Protein AF-Q8TMK1-F1 (afdb_monomer_lite)

pLDDT: mean 80.36, std 16.79, range [28.14, 97.62]

Organism: Methanosarcina acetivorans (strain ATCC 35395 / DSM 2834 / JCM 12185 / C2A) (NCBI:txid188937)

InterPro domains:
  IPR008887 Uncharacterised protein family UPF0228 [PF05727] (80-195)
  IPR008887 Uncharacterised protein family UPF0228 [PF05727] (224-339)

Secondary structure (DSSP, 8-state):
----TTHHHHHHHHHHHHHHHHHHHHHHTTT---------------SS---PPEESEEEEEE-TT--HHHHHHHHGGGT--EEEEEES-TTS--EEEEEE-HHHHHTTHHHHHHTTPPPPEEETTEEEEEEEHHHHH-HHHHHHHHHTT---EE-EEEEEEEPPGGGT-PEEHHHHHHHHHHHTTSTTEEEEEE--EE-EEEEEE-TT--HHHHHHHHGGG---EEEEEET-TTS---EEEEEETTTHHHHHHHHTT-TTSS-TTSPPEEETTEEEEEE-HHHHH-HHHHHHHHHHT--EEEPEEEEEEE-SSGGGPEEHHHHHHHHHHHTTSSSEEEEE--S--

Foldseek 3Di:
DPDPPPVVVVVVVVVVVVVVVVVVVVVVVVVPPDDDDDPDPDPDPPDDPPPFFWFFWKKWKFFFPQDPVNVVVLCVVLPAAFDDKDWCDLLDDWKKKFKAAPVCVVLCVVVVLVFVWDDWPDQPRTTMIMHHPVSVVDPVSVVSCVVSVTDMGTITIIITGGPDPVVVNIDRQVVQVVVQVVSSVDPGTVGMDTWGFDFKWKFKWFFPDDPVNVCVLCVVLPAQFDDKDKQDPPDDWKKKKKAFQVCVVVLVVLQVVDPQFADSVDDWQDDPGITIGITDPVLVVDPSSVVSCVVRVMDMGIIMIIMTGGDPDSVSTDISSSVSSSQSVQSNDPGTRGIDDPDDD

Sequence (345 aa):
MTGMSKFNKEITVFIFFLALVILWGLFANASADMKTPVDTKVPVDTKTPFQGKKVAGFFIEFEEGTTEPEVKDILENYNMTVNTIDYNSDIIPGRYYMILDRDRIMDIEELVDEVNLTIPIKKGSNYLVTVTEQAIEDKNFLAILEKNNLPVKKSVYCYIRLEDESENGSIPQKDAYQIANELEKNEKVLAASPDTRINHLLIEFEDGTTEQEVKSILEKYNTTMNTIEYDSNLQPERYYLVVDADKRMDVRNELGKDENWTDPIYHDIKKGNHYIITVTEQAIEDKNFLAMLEKNDLQVKNSVLCCITLGNESKNWIWESDERRIENELKMNEKVLTLLRCGST

Structure (mmCIF, N/CA/C/O backbone):
data_AF-Q8TMK1-F1
#
_entry.id   AF-Q8TMK1-F1
#
loop_
_atom_site.group_PDB
_atom_site.id
_atom_site.type_symbol
_atom_site.label_atom_id
_atom_site.label_alt_id
_atom_site.label_comp_id
_atom_site.label_asym_id
_atom_site.label_entity_id
_atom_site.label_seq_id
_atom_site.pdbx_PDB_ins_code
_atom_site.Cartn_x
_atom_site.Cartn_y
_atom_site.Cartn_z
_atom_site.occupancy
_atom_site.B_iso_or_equiv
_atom_site.auth_seq_id
_atom_site.auth_comp_id
_atom_site.auth_asym_id
_atom_site.auth_atom_id
_atom_site.pdbx_PDB_model_num
ATOM 1 N N . MET A 1 1 ? -37.713 20.646 21.859 1.00 34.47 1 MET A N 1
ATOM 2 C CA . MET A 1 1 ? -37.403 21.317 20.579 1.00 34.47 1 MET A CA 1
ATOM 3 C C . MET A 1 1 ? -36.451 22.469 20.856 1.00 34.47 1 MET A C 1
ATOM 5 O O . MET A 1 1 ? -36.940 23.505 21.261 1.00 34.47 1 MET A O 1
ATOM 9 N N . THR A 1 2 ? -35.139 22.250 20.719 1.00 40.66 2 THR A N 1
ATOM 10 C CA . THR A 1 2 ? -34.058 23.252 20.522 1.00 40.66 2 THR A CA 1
ATOM 11 C C . THR A 1 2 ? -32.731 22.532 20.767 1.00 40.66 2 THR A C 1
ATOM 13 O O . THR A 1 2 ? -32.141 22.631 21.835 1.00 40.66 2 THR A O 1
ATOM 16 N N . GLY A 1 3 ? -32.306 21.723 19.799 1.00 41.28 3 GLY A N 1
ATOM 17 C CA . GLY A 1 3 ? -30.982 21.082 19.798 1.00 41.28 3 GLY A CA 1
ATOM 18 C C . GLY A 1 3 ? -30.372 20.947 18.400 1.00 41.28 3 GLY A C 1
ATOM 19 O O . GLY A 1 3 ? -29.231 20.538 18.262 1.00 41.28 3 GLY A O 1
ATOM 20 N N . MET A 1 4 ? -31.108 21.341 17.356 1.00 43.38 4 MET A N 1
ATOM 21 C CA . MET A 1 4 ? -30.739 21.141 15.950 1.00 43.38 4 MET A CA 1
ATOM 22 C C . MET A 1 4 ? -30.067 22.363 15.296 1.00 43.38 4 MET A C 1
ATOM 24 O O . MET A 1 4 ? -29.951 22.422 14.079 1.00 43.38 4 MET A O 1
ATOM 28 N N . SER A 1 5 ? -29.630 23.372 16.063 1.00 53.31 5 SER A N 1
ATOM 29 C CA . SER A 1 5 ? -29.084 24.611 15.475 1.00 53.31 5 SER A CA 1
ATOM 30 C C . SER A 1 5 ? -27.563 24.635 15.314 1.00 53.31 5 SER A C 1
ATOM 32 O O . SER A 1 5 ? -27.059 25.500 14.602 1.00 53.31 5 SER A O 1
ATOM 34 N N . LYS A 1 6 ? -26.817 23.742 15.980 1.00 51.88 6 LYS A N 1
ATOM 35 C CA . LYS A 1 6 ? -25.344 23.752 15.932 1.00 51.88 6 LYS A CA 1
ATOM 36 C C . LYS A 1 6 ? -24.800 22.906 14.775 1.00 51.88 6 LYS A C 1
ATOM 38 O O . LYS A 1 6 ? -24.067 23.441 13.952 1.00 51.88 6 LYS A O 1
ATOM 43 N N . PHE A 1 7 ? -25.281 21.668 14.634 1.00 52.03 7 PHE A N 1
ATOM 44 C CA . PHE A 1 7 ? -24.871 20.752 13.560 1.00 52.03 7 PHE A CA 1
ATOM 45 C C . PHE A 1 7 ? -25.164 21.289 12.149 1.00 52.03 7 PHE A C 1
ATOM 47 O O . PHE A 1 7 ? -24.301 21.244 11.278 1.00 52.03 7 PHE A O 1
ATOM 54 N N . ASN A 1 8 ? -26.321 21.928 11.934 1.00 56.50 8 ASN A N 1
ATOM 55 C CA . ASN A 1 8 ? -26.652 22.501 10.621 1.00 56.50 8 ASN A CA 1
ATOM 56 C C . ASN A 1 8 ? -25.691 23.622 10.189 1.00 56.50 8 ASN A C 1
ATOM 58 O O . ASN A 1 8 ? -25.536 23.878 8.993 1.00 56.50 8 ASN A O 1
ATOM 62 N N . LYS A 1 9 ? -25.039 24.303 11.140 1.00 62.56 9 LYS A N 1
ATOM 63 C CA . LYS A 1 9 ? -24.120 25.399 10.826 1.00 62.56 9 LYS A CA 1
ATOM 64 C C . LYS A 1 9 ? -22.769 24.876 10.335 1.00 62.56 9 LYS A C 1
ATOM 66 O O . LYS A 1 9 ? -22.223 25.450 9.401 1.00 62.56 9 LYS A O 1
ATOM 71 N N . GLU A 1 10 ? -22.274 23.784 10.913 1.00 66.69 10 GLU A N 1
ATOM 72 C CA . GLU A 1 10 ? -21.014 23.146 10.504 1.00 66.69 10 GLU A CA 1
ATOM 73 C C . GLU A 1 10 ? -21.142 22.476 9.132 1.00 66.69 10 GLU A C 1
ATOM 75 O O . GLU A 1 10 ? -20.314 22.726 8.256 1.00 66.69 10 GLU A O 1
ATOM 80 N N . ILE A 1 11 ? -22.248 21.763 8.882 1.00 73.06 11 ILE A N 1
ATOM 81 C CA . ILE A 1 11 ? -22.525 21.142 7.574 1.00 73.06 11 ILE A CA 1
ATOM 82 C C . ILE A 1 11 ? -22.601 22.204 6.464 1.00 73.06 11 ILE A C 1
ATOM 84 O O . ILE A 1 11 ? -22.027 22.033 5.390 1.00 73.06 11 ILE A O 1
ATOM 88 N N . THR A 1 12 ? -23.248 23.346 6.727 1.00 70.44 12 THR A N 1
ATOM 89 C CA . THR A 1 12 ? -23.353 24.436 5.738 1.00 70.44 12 THR A CA 1
ATOM 90 C C . THR A 1 12 ? -21.982 25.025 5.380 1.00 70.44 12 THR A C 1
ATOM 92 O O . THR A 1 12 ? -21.737 25.351 4.219 1.00 70.44 12 THR A O 1
ATOM 95 N N . VAL A 1 13 ? -21.075 25.151 6.356 1.00 74.56 13 VAL A N 1
ATOM 96 C CA . VAL A 1 13 ? -19.711 25.655 6.120 1.00 74.56 13 VAL A CA 1
ATOM 97 C C . VAL A 1 13 ? -18.904 24.656 5.293 1.00 74.56 13 VAL A C 1
ATOM 99 O O . VAL A 1 13 ? -18.228 25.067 4.351 1.00 74.56 13 VAL A O 1
ATOM 102 N N . PHE A 1 14 ? -19.018 23.361 5.594 1.00 78.00 14 PHE A N 1
ATOM 103 C CA . PHE A 1 14 ? -18.305 22.315 4.864 1.00 78.00 14 PHE A CA 1
ATOM 104 C C . PHE A 1 14 ? -18.748 22.229 3.396 1.00 78.00 14 PHE A C 1
ATOM 106 O O . PHE A 1 14 ? -17.907 22.252 2.499 1.00 78.00 14 PHE A O 1
ATOM 113 N N . ILE A 1 15 ? -20.061 22.256 3.131 1.00 81.88 15 ILE A N 1
ATOM 114 C CA . ILE A 1 15 ? -20.610 22.249 1.762 1.00 81.88 15 ILE A CA 1
ATOM 115 C C . ILE A 1 15 ? -20.149 23.485 0.972 1.00 81.88 15 ILE A C 1
ATOM 117 O O . ILE A 1 15 ? -19.786 23.374 -0.200 1.00 81.88 15 ILE A O 1
ATOM 121 N N . PHE A 1 16 ? -20.120 24.664 1.604 1.00 79.75 16 PHE A N 1
ATOM 122 C CA . PHE A 1 16 ? -19.642 25.885 0.949 1.00 79.75 16 PHE A CA 1
ATOM 123 C C . PHE A 1 16 ? -18.148 25.805 0.602 1.00 79.75 16 PHE A C 1
ATOM 125 O O . PHE A 1 16 ? -17.741 26.246 -0.472 1.00 79.75 16 PHE A O 1
ATOM 132 N N . PHE A 1 17 ? -17.337 25.208 1.481 1.00 80.38 17 PHE A N 1
ATOM 133 C CA . PHE A 1 17 ? -15.907 25.014 1.243 1.00 80.38 17 PHE A CA 1
ATOM 134 C C . PHE A 1 17 ? -15.653 24.021 0.101 1.00 80.38 17 PHE A C 1
ATOM 136 O O . PHE A 1 17 ? -14.858 24.310 -0.792 1.00 80.38 17 PHE A O 1
ATOM 143 N N . LEU A 1 18 ? -16.389 22.903 0.070 1.00 79.25 18 LEU A N 1
ATOM 144 C CA . LEU A 1 18 ? -16.294 21.899 -0.993 1.00 79.25 18 LEU A CA 1
ATOM 145 C C . LEU A 1 18 ? -16.663 22.496 -2.362 1.00 79.25 18 LEU A C 1
ATOM 147 O O . LEU A 1 18 ? -15.933 22.325 -3.337 1.00 79.25 18 LEU A O 1
ATOM 151 N N . ALA A 1 19 ? -17.745 23.282 -2.423 1.00 82.81 19 ALA A N 1
ATOM 152 C CA . ALA A 1 19 ? -18.143 23.989 -3.639 1.00 82.81 19 ALA A CA 1
ATOM 153 C C . ALA A 1 19 ? -17.062 24.977 -4.115 1.00 82.81 19 ALA A C 1
ATOM 155 O O . ALA A 1 19 ? -16.816 25.083 -5.318 1.00 82.81 19 ALA A O 1
ATOM 156 N N . LEU A 1 20 ? -16.383 25.666 -3.188 1.00 79.06 20 LEU A N 1
ATOM 157 C CA . LEU A 1 20 ? -15.294 26.587 -3.513 1.00 79.06 20 LEU A CA 1
ATOM 158 C C . LEU A 1 20 ? -14.083 25.853 -4.106 1.00 79.06 20 LEU A C 1
ATOM 160 O O . LEU A 1 20 ? -13.519 26.329 -5.087 1.00 79.06 20 LEU A O 1
ATOM 164 N N . VAL A 1 21 ? -13.711 24.691 -3.553 1.00 79.75 21 VAL A N 1
ATOM 165 C CA . VAL A 1 21 ? -12.609 23.852 -4.060 1.00 79.75 21 VAL A CA 1
ATOM 166 C C . VAL A 1 21 ? -12.918 23.336 -5.467 1.00 79.75 21 VAL A C 1
ATOM 168 O O . VAL A 1 21 ? -12.064 23.429 -6.349 1.00 79.75 21 VAL A O 1
ATOM 171 N N . ILE A 1 22 ? -14.150 22.877 -5.715 1.00 80.50 22 ILE A N 1
ATOM 172 C CA . ILE A 1 22 ? -14.585 22.419 -7.044 1.00 80.50 22 ILE A CA 1
ATOM 173 C C . ILE A 1 22 ? -14.551 23.576 -8.054 1.00 80.50 22 ILE A C 1
ATOM 175 O O . ILE A 1 22 ? -13.999 23.428 -9.145 1.00 80.50 22 ILE A O 1
ATOM 179 N N . LEU A 1 23 ? -15.076 24.753 -7.689 1.00 77.00 23 LEU A N 1
ATOM 180 C CA . LEU A 1 23 ? -15.008 25.954 -8.532 1.00 77.00 23 LEU A CA 1
ATOM 181 C C . LEU A 1 23 ? -13.556 26.360 -8.818 1.00 77.00 23 LEU A C 1
ATOM 183 O O . LEU A 1 23 ? -13.226 26.669 -9.962 1.00 77.00 23 LEU A O 1
ATOM 187 N N . TRP A 1 24 ? -12.669 26.310 -7.822 1.00 67.81 24 TRP A N 1
ATOM 188 C CA . TRP A 1 24 ? -11.258 26.647 -8.015 1.00 67.81 24 TRP A CA 1
ATOM 189 C C . TRP A 1 24 ? -10.548 25.649 -8.934 1.00 67.81 24 TRP A C 1
ATOM 191 O O . TRP A 1 24 ? -9.803 26.069 -9.817 1.00 67.81 24 TRP A O 1
ATOM 201 N N . GLY A 1 25 ? -10.830 24.349 -8.797 1.00 67.44 25 GLY A N 1
ATOM 202 C CA . GLY A 1 25 ? -10.314 23.313 -9.694 1.00 67.44 25 GLY A CA 1
ATOM 203 C C . GLY A 1 25 ? -10.778 23.494 -11.143 1.00 67.44 25 GLY A C 1
ATOM 204 O O . GLY A 1 25 ? -10.008 23.271 -12.078 1.00 67.44 25 GLY A O 1
ATOM 205 N N . LEU A 1 26 ? -12.009 23.972 -11.353 1.00 69.75 26 LEU A N 1
ATOM 206 C CA . LEU A 1 26 ? -12.525 24.279 -12.690 1.00 69.75 26 LEU A CA 1
ATOM 207 C C . LEU A 1 26 ? -11.864 25.528 -13.299 1.00 69.75 26 LEU A C 1
ATOM 209 O O . LEU A 1 26 ? -11.529 25.517 -14.483 1.00 69.75 26 LEU A O 1
ATOM 213 N N . PHE A 1 27 ? -11.615 26.579 -12.509 1.00 56.16 27 PHE A N 1
ATOM 214 C CA . PHE A 1 27 ? -10.966 27.799 -13.009 1.00 56.16 27 PHE A CA 1
ATOM 215 C C . PHE A 1 27 ? -9.449 27.672 -13.172 1.00 56.16 27 PHE A C 1
ATOM 217 O O . PHE A 1 27 ? -8.896 28.278 -14.090 1.00 56.16 27 PHE A O 1
ATOM 224 N N . ALA A 1 28 ? -8.775 26.859 -12.353 1.00 55.69 28 ALA A N 1
ATOM 225 C CA . ALA A 1 28 ? -7.342 26.601 -12.498 1.00 55.69 28 ALA A CA 1
ATOM 226 C C . ALA A 1 28 ? -7.008 25.930 -13.843 1.00 55.69 28 ALA A C 1
ATOM 228 O O . ALA A 1 28 ? -5.947 26.176 -14.408 1.00 55.69 28 ALA A O 1
ATOM 229 N N . ASN A 1 29 ? -7.943 25.153 -14.398 1.00 50.66 29 ASN A N 1
ATOM 230 C CA . ASN A 1 29 ? -7.764 24.477 -15.682 1.00 50.66 29 ASN A CA 1
ATOM 231 C C . ASN A 1 29 ? -8.157 25.335 -16.900 1.00 50.66 29 ASN A C 1
ATOM 233 O O . ASN A 1 29 ? -7.798 24.996 -18.025 1.00 50.66 29 ASN A O 1
ATOM 237 N N . ALA A 1 30 ? -8.869 26.451 -16.705 1.00 45.97 30 ALA A N 1
ATOM 238 C CA . ALA A 1 30 ? -9.362 27.283 -17.807 1.00 45.97 30 ALA A CA 1
ATOM 239 C C . ALA A 1 30 ? -8.342 28.316 -18.331 1.00 45.97 30 ALA A C 1
ATOM 241 O O . ALA A 1 30 ? -8.596 28.944 -19.356 1.00 45.97 30 ALA A O 1
ATOM 242 N N . SER A 1 31 ? -7.188 28.505 -17.680 1.00 45.28 31 SER A N 1
ATOM 243 C CA . SER A 1 31 ? -6.166 29.468 -18.131 1.00 45.28 31 SER A CA 1
ATOM 244 C C . SER A 1 31 ? -5.060 28.864 -19.011 1.00 45.28 31 SER A C 1
ATOM 246 O O . SER A 1 31 ? -4.137 29.577 -19.402 1.00 45.28 31 SER A O 1
ATOM 248 N N . ALA A 1 32 ? -5.154 27.582 -19.380 1.00 45.91 32 ALA A N 1
ATOM 249 C CA . ALA A 1 32 ? -4.093 26.869 -20.099 1.00 45.91 32 ALA A CA 1
ATOM 250 C C . ALA A 1 32 ? -4.056 27.092 -21.627 1.00 45.91 32 ALA A C 1
ATOM 252 O O . ALA A 1 32 ? -3.309 26.406 -22.319 1.00 45.91 32 ALA A O 1
ATOM 253 N N . ASP A 1 33 ? -4.805 28.057 -22.168 1.00 39.12 33 ASP A N 1
ATOM 254 C CA . ASP A 1 33 ? -4.791 28.388 -23.600 1.00 39.12 33 ASP A CA 1
ATOM 255 C C . ASP A 1 33 ? -4.112 29.745 -23.859 1.00 39.12 33 ASP A C 1
ATOM 257 O O . ASP A 1 33 ? -4.671 30.672 -24.444 1.00 39.12 33 ASP A O 1
ATOM 261 N N . MET A 1 34 ? -2.859 29.879 -23.416 1.00 36.72 34 MET A N 1
ATOM 262 C CA . MET A 1 34 ? -1.983 30.973 -23.837 1.00 36.72 34 MET A CA 1
ATOM 263 C C . MET A 1 34 ? -0.781 30.403 -24.591 1.00 36.72 34 MET A C 1
ATOM 265 O O . MET A 1 34 ? 0.321 30.241 -24.071 1.00 36.72 34 MET A O 1
ATOM 269 N N . LYS A 1 35 ? -1.031 30.076 -25.863 1.00 33.91 35 LYS A N 1
ATOM 270 C CA . LYS A 1 35 ? -0.022 29.692 -26.854 1.00 33.91 35 LYS A CA 1
ATOM 271 C C . LYS A 1 35 ? 1.006 30.812 -27.019 1.00 33.91 35 LYS A C 1
ATOM 273 O O . LYS A 1 35 ? 0.715 31.825 -27.648 1.00 33.91 35 LYS A O 1
ATOM 278 N N . THR A 1 36 ? 2.226 30.588 -26.545 1.00 33.03 36 THR A N 1
ATOM 279 C CA . THR A 1 36 ? 3.406 31.281 -27.076 1.00 33.03 36 THR A CA 1
ATOM 280 C C . THR A 1 36 ? 4.530 30.256 -27.223 1.00 33.03 36 THR A C 1
ATOM 282 O O . THR A 1 36 ? 4.979 29.720 -26.211 1.00 33.03 36 THR A O 1
ATOM 285 N N . PRO A 1 37 ? 4.961 29.918 -28.451 1.00 38.00 37 PRO A N 1
ATOM 286 C CA . PRO A 1 37 ? 6.030 28.957 -28.657 1.00 38.00 37 PRO A CA 1
ATOM 287 C C . PRO A 1 37 ? 7.356 29.660 -28.374 1.00 38.00 37 PRO A C 1
ATOM 289 O O . PRO A 1 37 ? 7.737 30.599 -29.071 1.00 38.00 37 PRO A O 1
ATOM 292 N N . VAL A 1 38 ? 8.038 29.231 -27.320 1.00 35.69 38 VAL A N 1
ATOM 293 C CA . VAL A 1 38 ? 9.376 29.708 -26.982 1.00 35.69 38 VAL A CA 1
ATOM 294 C C . VAL A 1 38 ? 10.324 28.532 -27.150 1.00 35.69 38 VAL A C 1
ATOM 296 O O . VAL A 1 38 ? 10.550 27.748 -26.233 1.00 35.69 38 VAL A O 1
ATOM 299 N N . ASP A 1 39 ? 10.876 28.421 -28.359 1.00 36.78 39 ASP A N 1
ATOM 300 C CA . ASP A 1 39 ? 12.155 27.757 -28.581 1.00 36.78 39 ASP A CA 1
ATOM 301 C C . ASP A 1 39 ? 13.207 28.545 -27.801 1.00 36.78 39 ASP A C 1
ATOM 303 O O . ASP A 1 39 ? 13.732 29.568 -28.239 1.00 36.78 39 ASP A O 1
ATOM 307 N N . THR A 1 40 ? 13.501 28.113 -26.585 1.00 34.00 40 THR A N 1
ATOM 308 C CA . THR A 1 40 ? 14.715 28.531 -25.895 1.00 34.00 40 THR A CA 1
ATOM 309 C C . THR A 1 40 ? 15.304 27.293 -25.265 1.00 34.00 40 THR A C 1
ATOM 311 O O . THR A 1 40 ? 14.864 26.834 -24.217 1.00 34.00 40 THR A O 1
ATOM 314 N N . LYS A 1 41 ? 16.311 26.744 -25.950 1.00 33.41 41 LYS A N 1
ATOM 315 C CA . LYS A 1 41 ? 17.282 25.824 -25.366 1.00 33.41 41 LYS A CA 1
ATOM 316 C C . LYS A 1 41 ? 17.912 26.555 -24.185 1.00 33.41 41 LYS A C 1
ATOM 318 O O . LYS A 1 41 ? 18.832 27.347 -24.374 1.00 33.41 41 LYS A O 1
ATOM 323 N N . VAL A 1 42 ? 17.344 26.372 -22.997 1.00 36.16 42 VAL A N 1
ATOM 324 C CA . VAL A 1 42 ? 17.880 26.936 -21.762 1.00 36.16 42 VAL A CA 1
ATOM 325 C C . VAL A 1 42 ? 19.262 26.309 -21.578 1.00 36.16 42 VAL A C 1
ATOM 327 O O . VAL A 1 42 ? 19.359 25.082 -21.500 1.00 36.16 42 VAL A O 1
ATOM 330 N N . PRO A 1 43 ? 20.346 27.100 -21.590 1.00 35.84 43 PRO A N 1
ATOM 331 C CA . PRO A 1 43 ? 21.669 26.564 -21.344 1.00 35.84 43 PRO A CA 1
ATOM 332 C C . PRO A 1 43 ? 21.723 26.105 -19.887 1.00 35.84 43 PRO A C 1
ATOM 334 O O . PRO A 1 43 ? 21.368 26.860 -18.981 1.00 35.84 43 PRO A O 1
ATOM 337 N N . VAL A 1 44 ? 22.136 24.852 -19.691 1.00 41.59 44 VAL A N 1
ATOM 338 C CA . VAL A 1 44 ? 22.376 24.236 -18.384 1.00 41.59 44 VAL A CA 1
ATOM 339 C C . VAL A 1 44 ? 23.367 25.115 -17.627 1.00 41.59 44 VAL A C 1
ATOM 341 O O . VAL A 1 44 ? 24.559 25.146 -17.930 1.00 41.59 44 VAL A O 1
ATOM 344 N N . ASP A 1 45 ? 22.845 25.887 -16.681 1.00 37.38 45 ASP A N 1
ATOM 345 C CA . ASP A 1 45 ? 23.617 26.762 -15.813 1.00 37.38 45 ASP A CA 1
ATOM 346 C C . ASP A 1 45 ? 24.450 25.849 -14.894 1.00 37.38 45 ASP A C 1
ATOM 348 O O . ASP A 1 45 ? 23.954 25.283 -13.921 1.00 37.38 45 ASP A O 1
ATOM 352 N N . THR A 1 46 ? 25.726 25.645 -15.228 1.00 34.72 46 THR A N 1
ATOM 353 C CA . THR A 1 46 ? 26.701 24.855 -14.452 1.00 34.72 46 THR A CA 1
ATOM 354 C C . THR A 1 46 ? 27.145 25.598 -13.186 1.00 34.72 46 THR A C 1
ATOM 356 O O . THR A 1 46 ? 28.337 25.778 -12.929 1.00 34.72 46 THR A O 1
ATOM 359 N N . LYS A 1 47 ? 26.189 26.078 -12.387 1.00 34.16 47 LYS A N 1
ATOM 360 C CA . LYS A 1 47 ? 26.430 26.727 -11.097 1.00 34.16 47 LYS A CA 1
ATOM 361 C C . LYS A 1 47 ? 26.041 25.783 -9.978 1.00 34.16 47 LYS A C 1
ATOM 363 O O . LYS A 1 47 ? 24.882 25.741 -9.598 1.00 34.16 47 LYS A O 1
ATOM 368 N N . THR A 1 48 ? 27.062 25.114 -9.443 1.00 35.59 48 THR A N 1
ATOM 369 C CA . THR A 1 48 ? 27.072 24.349 -8.184 1.00 35.59 48 THR A CA 1
ATOM 370 C C . THR A 1 48 ? 26.050 23.206 -8.164 1.00 35.59 48 THR A C 1
ATOM 372 O O . THR A 1 48 ? 24.856 23.485 -8.152 1.00 35.59 48 THR A O 1
ATOM 375 N N . PRO A 1 49 ? 26.463 21.921 -8.149 1.00 37.78 49 PRO A N 1
ATOM 376 C CA . PRO A 1 49 ? 25.513 20.814 -8.169 1.00 37.78 49 PRO A CA 1
ATOM 377 C C . PRO A 1 49 ? 24.518 21.017 -7.032 1.00 37.78 49 PRO A C 1
ATOM 379 O O . PRO A 1 49 ? 24.904 21.064 -5.862 1.00 37.78 49 PRO A O 1
ATOM 382 N N . PHE A 1 50 ? 23.254 21.224 -7.398 1.00 37.25 50 PHE A N 1
ATOM 383 C CA . PHE A 1 50 ? 22.155 21.266 -6.457 1.00 37.25 50 PHE A CA 1
ATOM 384 C C . PHE A 1 50 ? 22.279 19.984 -5.634 1.00 37.25 50 PHE A C 1
ATOM 386 O O . PHE A 1 50 ? 22.088 18.891 -6.165 1.00 37.25 50 PHE A O 1
ATOM 393 N N . GLN A 1 51 ? 22.662 20.097 -4.359 1.00 47.91 51 GLN A N 1
ATOM 394 C CA . GLN A 1 51 ? 22.681 18.981 -3.406 1.00 47.91 51 GLN A CA 1
ATOM 395 C C . GLN A 1 51 ? 21.236 18.600 -3.037 1.00 47.91 51 GLN A C 1
ATOM 397 O O . GLN A 1 51 ? 20.873 18.481 -1.871 1.00 47.91 51 GLN A O 1
ATOM 402 N N . GLY A 1 52 ? 20.370 18.502 -4.043 1.00 62.84 52 GLY A N 1
ATOM 403 C CA . GLY A 1 52 ? 18.997 18.074 -3.899 1.00 62.84 52 GLY A CA 1
ATOM 404 C C . GLY A 1 52 ? 18.930 16.584 -3.641 1.00 62.84 52 GLY A C 1
ATOM 405 O O . GLY A 1 52 ? 19.835 15.827 -3.995 1.00 62.84 52 GLY A O 1
ATOM 406 N N . LYS A 1 53 ? 17.812 16.169 -3.049 1.00 79.19 53 LYS A N 1
ATOM 407 C CA . LYS A 1 53 ? 17.418 14.765 -2.983 1.00 79.19 53 LYS A CA 1
ATOM 408 C C . LYS A 1 53 ? 17.488 14.165 -4.396 1.00 79.19 53 LYS A C 1
ATOM 410 O O . LYS A 1 53 ? 17.015 14.780 -5.353 1.00 79.19 53 LYS A O 1
ATOM 415 N N . LYS A 1 54 ? 18.120 13.003 -4.514 1.00 85.75 54 LYS A N 1
ATOM 416 C CA . LYS A 1 54 ? 18.218 12.197 -5.738 1.00 85.75 54 LYS A CA 1
ATOM 417 C C . LYS A 1 54 ? 17.256 11.015 -5.637 1.00 85.75 54 LYS A C 1
ATOM 419 O O . LYS A 1 54 ? 16.732 10.762 -4.552 1.00 85.75 54 LYS A O 1
ATOM 424 N N . VAL A 1 55 ? 17.029 10.325 -6.749 1.00 88.25 55 VAL A N 1
ATOM 425 C CA . VAL A 1 55 ? 16.208 9.104 -6.813 1.00 88.25 55 VAL A CA 1
ATOM 426 C C . VAL A 1 55 ? 17.075 7.907 -7.193 1.00 88.25 55 VAL A C 1
ATOM 428 O O . VAL A 1 55 ? 18.052 8.080 -7.923 1.00 88.25 55 VAL A O 1
ATOM 431 N N . ALA A 1 56 ? 16.725 6.716 -6.708 1.00 87.56 56 ALA A N 1
ATOM 432 C CA . ALA A 1 56 ? 17.415 5.468 -7.064 1.00 87.56 56 ALA A CA 1
ATOM 433 C C . ALA A 1 56 ? 16.843 4.791 -8.314 1.00 87.56 56 ALA A C 1
ATOM 435 O O . ALA A 1 56 ? 17.474 3.911 -8.900 1.00 87.56 56 ALA A O 1
ATOM 436 N N . GLY A 1 57 ? 15.636 5.176 -8.717 1.00 91.56 57 GLY A N 1
ATOM 437 C CA . GLY A 1 57 ? 14.882 4.417 -9.694 1.00 91.56 57 GLY A CA 1
ATOM 438 C C . GLY A 1 57 ? 13.513 4.992 -9.988 1.00 91.56 57 GLY A C 1
ATOM 439 O O . GLY A 1 57 ? 13.167 6.091 -9.547 1.00 91.56 57 GLY A O 1
ATOM 440 N N . PHE A 1 58 ? 12.737 4.204 -10.721 1.00 93.81 58 PHE A N 1
ATOM 441 C CA . PHE A 1 58 ? 11.339 4.468 -11.022 1.00 93.81 58 PHE A CA 1
ATOM 442 C C . PHE A 1 58 ? 10.510 3.209 -10.820 1.00 93.81 58 PHE A C 1
ATOM 444 O O . PHE A 1 58 ? 10.903 2.124 -11.241 1.00 93.81 58 PHE A O 1
ATOM 451 N N . PHE A 1 59 ? 9.326 3.368 -10.249 1.00 93.19 59 PHE A N 1
ATOM 452 C CA . PHE A 1 59 ? 8.261 2.387 -10.369 1.00 93.19 59 PHE A CA 1
ATOM 453 C C . PHE A 1 59 ? 7.422 2.764 -11.585 1.00 93.19 59 PHE A C 1
ATOM 455 O O . PHE A 1 59 ? 6.910 3.880 -11.645 1.00 93.19 59 PHE A O 1
ATOM 462 N N . ILE A 1 60 ? 7.289 1.864 -12.558 1.00 93.94 60 ILE A N 1
ATOM 463 C CA . ILE A 1 60 ? 6.542 2.135 -13.792 1.00 93.94 60 ILE A CA 1
ATOM 464 C C . ILE A 1 60 ? 5.575 0.995 -14.057 1.00 93.94 60 ILE A C 1
ATOM 466 O O . ILE A 1 60 ? 5.974 -0.164 -14.166 1.00 93.94 60 ILE A O 1
ATOM 470 N N . GLU A 1 61 ? 4.299 1.337 -14.151 1.00 93.38 61 GLU A N 1
ATOM 471 C CA . GLU A 1 61 ? 3.212 0.417 -14.444 1.00 93.38 61 GLU A CA 1
ATOM 472 C C . GLU A 1 61 ? 2.838 0.534 -15.924 1.00 93.38 61 GLU A C 1
ATOM 474 O O . GLU A 1 61 ? 2.555 1.630 -16.405 1.00 93.38 61 GLU A O 1
ATOM 479 N N . PHE A 1 62 ? 2.845 -0.582 -16.648 1.00 94.56 62 PHE A N 1
ATOM 480 C CA . PHE A 1 62 ? 2.537 -0.659 -18.075 1.00 94.56 62 PHE A CA 1
ATOM 481 C C . PHE A 1 62 ? 1.262 -1.464 -18.345 1.00 94.56 62 PHE A C 1
ATOM 483 O O . PHE A 1 62 ? 0.832 -2.286 -17.531 1.00 94.56 62 PHE A O 1
ATOM 490 N N . GLU A 1 63 ? 0.677 -1.254 -19.524 1.00 94.88 63 GLU A N 1
ATOM 491 C CA . GLU A 1 63 ? -0.455 -2.038 -20.010 1.00 94.88 63 GLU A CA 1
ATOM 492 C C . GLU A 1 63 ? -0.151 -3.540 -20.079 1.00 94.88 63 GLU A C 1
ATOM 494 O O . GLU A 1 63 ? 0.987 -3.970 -20.305 1.00 94.88 63 GLU A O 1
ATOM 499 N N . GLU A 1 64 ? -1.209 -4.341 -19.955 1.00 95.00 64 GLU A N 1
ATOM 500 C CA . GLU A 1 64 ? -1.153 -5.791 -20.120 1.00 95.00 64 GLU A CA 1
ATOM 501 C C . GLU A 1 64 ? -0.481 -6.187 -21.442 1.00 95.00 64 GLU A C 1
ATOM 503 O O . GLU A 1 64 ? -0.806 -5.667 -22.512 1.00 95.00 64 GLU A O 1
ATOM 508 N N . GLY A 1 65 ? 0.448 -7.142 -21.364 1.00 93.62 65 GLY A N 1
ATOM 509 C CA . GLY A 1 65 ? 1.148 -7.678 -22.530 1.00 93.62 65 GLY A CA 1
ATOM 510 C C . GLY A 1 65 ? 2.341 -6.849 -23.010 1.00 93.62 65 GLY A C 1
ATOM 511 O O . GLY A 1 65 ? 2.992 -7.280 -23.957 1.00 93.62 65 GLY A O 1
ATOM 512 N N . THR A 1 66 ? 2.659 -5.721 -22.363 1.00 95.12 66 THR A N 1
ATOM 513 C CA . THR A 1 66 ? 3.893 -4.970 -22.647 1.00 95.12 66 THR A CA 1
ATOM 514 C C . THR A 1 66 ? 5.118 -5.849 -22.382 1.00 95.12 66 THR A C 1
ATOM 516 O O . THR A 1 66 ? 5.267 -6.438 -21.310 1.00 95.12 66 THR A O 1
ATOM 519 N N . THR A 1 67 ? 5.990 -5.963 -23.375 1.00 93.81 67 THR A N 1
ATOM 520 C CA . THR A 1 67 ? 7.172 -6.828 -23.353 1.00 93.81 67 THR A CA 1
ATOM 521 C C . THR A 1 67 ? 8.422 -6.077 -22.895 1.00 93.81 67 THR A C 1
ATOM 523 O O . THR A 1 67 ? 8.505 -4.856 -22.991 1.00 93.81 67 THR A O 1
ATOM 526 N N . GLU A 1 68 ? 9.441 -6.803 -22.422 1.00 91.88 68 GLU A N 1
ATOM 527 C CA . GLU A 1 68 ? 10.717 -6.196 -22.016 1.00 91.88 68 GLU A CA 1
ATOM 528 C C . GLU A 1 68 ? 11.387 -5.345 -23.119 1.00 91.88 68 GLU A C 1
ATOM 530 O O . GLU A 1 68 ? 11.874 -4.260 -22.792 1.00 91.88 68 GLU A O 1
ATOM 535 N N . PRO A 1 69 ? 11.419 -5.760 -24.404 1.00 93.38 69 PRO A N 1
ATOM 536 C CA . PRO A 1 69 ? 11.916 -4.899 -25.477 1.00 93.38 69 PRO A CA 1
ATOM 537 C C . PRO A 1 69 ? 11.150 -3.576 -25.594 1.00 93.38 69 PRO A C 1
ATOM 539 O O . PRO A 1 69 ? 11.779 -2.530 -25.676 1.00 93.38 69 PRO A O 1
ATOM 542 N N . GLU A 1 70 ? 9.816 -3.596 -25.511 1.00 95.00 70 GLU A N 1
ATOM 543 C CA . GLU A 1 70 ? 9.006 -2.368 -25.560 1.00 95.00 70 GLU A CA 1
ATOM 544 C C . GLU A 1 70 ? 9.294 -1.448 -24.366 1.00 95.00 70 GLU A C 1
ATOM 546 O O . GLU A 1 70 ? 9.390 -0.234 -24.535 1.00 95.00 70 GLU A O 1
ATOM 551 N N . VAL A 1 71 ? 9.485 -2.009 -23.165 1.00 93.88 71 VAL A N 1
ATOM 552 C CA . VAL A 1 71 ? 9.900 -1.228 -21.987 1.00 93.88 71 VAL A CA 1
ATOM 553 C C . VAL A 1 71 ? 11.244 -0.542 -22.244 1.00 93.88 71 VAL A C 1
ATOM 555 O O . VAL A 1 71 ? 11.373 0.653 -21.984 1.00 93.88 71 VAL A O 1
ATOM 558 N N . LYS A 1 72 ? 12.236 -1.259 -22.786 1.00 92.88 72 LYS A N 1
ATOM 559 C CA . LYS A 1 72 ? 13.551 -0.680 -23.110 1.00 92.88 72 LYS A CA 1
ATOM 560 C C . LYS A 1 72 ? 13.435 0.438 -24.145 1.00 92.88 72 LYS A C 1
ATOM 562 O O . LYS A 1 72 ? 13.929 1.531 -23.882 1.00 92.88 72 LYS A O 1
ATOM 567 N N . ASP A 1 73 ? 12.708 0.206 -25.236 1.00 93.25 73 ASP A N 1
ATOM 568 C CA . ASP A 1 73 ? 12.493 1.194 -26.301 1.00 93.25 73 ASP A CA 1
ATOM 569 C C . ASP A 1 73 ? 11.834 2.484 -25.771 1.00 93.25 73 ASP A C 1
ATOM 571 O O . ASP A 1 73 ? 12.174 3.593 -26.191 1.00 93.25 73 ASP A O 1
ATOM 575 N N . ILE A 1 74 ? 10.902 2.369 -24.815 1.00 94.31 74 ILE A N 1
ATOM 576 C CA . ILE A 1 74 ? 10.283 3.531 -24.161 1.00 94.31 74 ILE A CA 1
ATOM 577 C C . ILE A 1 74 ? 11.326 4.307 -23.347 1.00 94.31 74 ILE A C 1
ATOM 579 O O . ILE A 1 74 ? 11.408 5.532 -23.474 1.00 94.31 74 ILE A O 1
ATOM 583 N N . LEU A 1 75 ? 12.127 3.610 -22.536 1.00 92.62 75 LEU A N 1
ATOM 584 C CA . LEU A 1 75 ? 13.099 4.214 -21.618 1.00 92.62 75 LEU A CA 1
ATOM 585 C C . LEU A 1 75 ? 14.304 4.847 -22.333 1.00 92.62 75 LEU A C 1
ATOM 587 O O . LEU A 1 75 ? 14.832 5.847 -21.840 1.00 92.62 75 LEU A O 1
ATOM 591 N N . GLU A 1 76 ? 14.706 4.332 -23.501 1.00 89.00 76 GLU A N 1
ATOM 592 C CA . GLU A 1 76 ? 15.825 4.861 -24.303 1.00 89.00 76 GLU A CA 1
ATOM 593 C C . GLU A 1 76 ? 15.675 6.357 -24.636 1.00 89.00 76 GLU A C 1
ATOM 595 O O . GLU A 1 76 ? 16.667 7.080 -24.752 1.00 89.00 76 GLU A O 1
ATOM 600 N N . ASN A 1 77 ? 14.441 6.864 -24.705 1.00 86.00 77 ASN A N 1
ATOM 601 C CA . ASN A 1 77 ? 14.162 8.267 -25.023 1.00 86.00 77 ASN A CA 1
ATOM 602 C C . ASN A 1 77 ? 14.481 9.254 -23.887 1.00 86.00 77 ASN A C 1
ATOM 604 O O . ASN A 1 77 ? 14.481 10.465 -24.114 1.00 86.00 77 ASN A O 1
ATOM 608 N N . TYR A 1 78 ? 14.747 8.770 -22.670 1.00 86.75 78 TYR A N 1
ATOM 609 C CA . TYR A 1 78 ? 14.805 9.610 -21.468 1.00 86.75 78 TYR A CA 1
ATOM 610 C C . TYR A 1 78 ? 16.218 9.850 -20.923 1.00 86.75 78 TYR A C 1
ATOM 612 O O . TYR A 1 78 ? 16.362 10.416 -19.842 1.00 86.75 78 TYR A O 1
ATOM 620 N N . ASN A 1 79 ? 17.266 9.469 -21.666 1.00 77.00 79 ASN A N 1
ATOM 621 C CA . ASN A 1 79 ? 18.676 9.636 -21.274 1.00 77.00 79 ASN A CA 1
ATOM 622 C C . ASN A 1 79 ? 18.962 9.166 -19.829 1.00 77.00 79 ASN A C 1
ATOM 624 O O . ASN A 1 79 ? 19.752 9.775 -19.105 1.00 77.00 79 ASN A O 1
ATOM 628 N N . MET A 1 80 ? 18.271 8.108 -19.403 1.00 82.62 80 MET A N 1
ATOM 629 C CA . MET A 1 80 ? 18.460 7.465 -18.109 1.00 82.62 80 MET A CA 1
ATOM 630 C C . MET A 1 80 ? 19.436 6.307 -18.280 1.00 82.62 80 MET A C 1
ATOM 632 O O . MET A 1 80 ? 19.234 5.464 -19.155 1.00 82.62 80 MET A O 1
ATOM 636 N N . THR A 1 81 ? 20.465 6.228 -17.437 1.00 84.12 81 THR A N 1
ATOM 637 C CA . THR A 1 81 ? 21.339 5.052 -17.418 1.00 84.12 81 THR A CA 1
ATOM 638 C C . THR A 1 81 ? 20.711 3.972 -16.545 1.00 84.12 81 THR A C 1
ATOM 640 O O . THR A 1 81 ? 20.787 4.009 -15.315 1.00 84.12 81 THR A O 1
ATOM 643 N N . VAL A 1 82 ? 20.005 3.049 -17.198 1.00 83.88 82 VAL A N 1
ATOM 644 C CA . VAL A 1 82 ? 19.299 1.940 -16.550 1.00 83.88 82 VAL A CA 1
ATOM 645 C C . VAL A 1 82 ? 20.289 0.827 -16.223 1.00 83.88 82 VAL A C 1
ATOM 647 O O . VAL A 1 82 ? 20.930 0.288 -17.120 1.00 83.88 82 VAL A O 1
ATOM 650 N N . ASN A 1 83 ? 20.370 0.456 -14.946 1.00 84.00 83 ASN A N 1
ATOM 651 C CA . ASN A 1 83 ? 21.192 -0.653 -14.472 1.00 84.00 83 ASN A CA 1
ATOM 652 C C . ASN A 1 83 ? 20.427 -1.981 -14.574 1.00 84.00 83 ASN A C 1
ATOM 654 O O . ASN A 1 83 ? 20.860 -2.917 -15.244 1.00 84.00 83 ASN A O 1
ATOM 658 N N . THR A 1 84 ? 19.252 -2.054 -13.940 1.00 88.75 84 THR A N 1
ATOM 659 C CA . THR A 1 84 ? 18.401 -3.252 -13.955 1.00 88.75 84 THR A CA 1
ATOM 660 C C . THR A 1 84 ? 16.932 -2.892 -14.122 1.00 88.75 84 THR A C 1
ATOM 662 O O . THR A 1 84 ? 16.480 -1.821 -13.712 1.00 88.75 84 THR A O 1
ATOM 665 N N . ILE A 1 85 ? 16.183 -3.810 -14.734 1.00 89.69 85 ILE A N 1
ATOM 666 C CA . ILE A 1 85 ? 14.726 -3.751 -14.824 1.00 89.69 85 ILE A CA 1
ATOM 667 C C . ILE A 1 85 ? 14.185 -4.998 -14.136 1.00 89.69 85 ILE A C 1
ATOM 669 O O . ILE A 1 85 ? 14.361 -6.108 -14.640 1.00 89.69 85 ILE A O 1
ATOM 673 N N . ASP A 1 86 ? 13.536 -4.807 -12.994 1.00 87.69 86 ASP A N 1
ATOM 674 C CA . ASP A 1 86 ? 12.954 -5.888 -12.210 1.00 87.69 86 ASP A CA 1
ATOM 675 C C . ASP A 1 86 ? 11.455 -5.990 -12.519 1.00 87.69 86 ASP A C 1
ATOM 677 O O . ASP A 1 86 ? 10.684 -5.061 -12.264 1.00 87.69 86 ASP A O 1
ATOM 681 N N . TYR A 1 87 ? 11.043 -7.129 -13.076 1.00 81.62 87 TYR A N 1
ATOM 682 C CA . TYR A 1 87 ? 9.651 -7.440 -13.408 1.00 81.62 87 TYR A CA 1
ATOM 683 C C . TYR A 1 87 ? 9.044 -8.337 -12.335 1.00 81.62 87 TYR A C 1
ATOM 685 O O . TYR A 1 87 ? 9.638 -9.368 -12.019 1.00 81.62 87 TYR A O 1
ATOM 693 N N . ASN A 1 88 ? 7.844 -8.004 -11.842 1.00 64.25 88 ASN A N 1
ATOM 694 C CA . ASN A 1 88 ? 7.078 -8.858 -10.916 1.00 64.25 88 ASN A CA 1
ATOM 695 C C . ASN A 1 88 ? 7.925 -9.384 -9.738 1.00 64.25 88 ASN A C 1
ATOM 697 O O . ASN A 1 88 ? 7.854 -10.562 -9.389 1.00 64.25 88 ASN A O 1
ATOM 701 N N . SER A 1 89 ? 8.804 -8.536 -9.202 1.00 67.69 89 SER A N 1
ATOM 702 C CA . SER A 1 89 ? 9.707 -8.907 -8.116 1.00 67.69 89 SER A CA 1
ATOM 703 C C . SER A 1 89 ? 8.986 -8.875 -6.773 1.00 67.69 89 SER A C 1
ATOM 705 O O . SER A 1 89 ? 7.925 -8.273 -6.639 1.00 67.69 89 SER A O 1
ATOM 707 N N . ASP A 1 90 ? 9.617 -9.419 -5.734 1.00 67.38 90 ASP A N 1
ATOM 708 C CA . ASP A 1 90 ? 9.125 -9.335 -4.352 1.00 67.38 90 ASP A CA 1
ATOM 709 C C . ASP A 1 90 ? 9.006 -7.889 -3.829 1.00 67.38 90 ASP A C 1
ATOM 711 O O . ASP A 1 90 ? 8.575 -7.678 -2.704 1.00 67.38 90 ASP A O 1
ATOM 715 N N . ILE A 1 91 ? 9.406 -6.876 -4.603 1.00 71.94 91 ILE A N 1
ATOM 716 C CA . ILE A 1 91 ? 9.229 -5.449 -4.290 1.00 71.94 91 ILE A CA 1
ATOM 717 C C . ILE A 1 91 ? 7.859 -4.956 -4.791 1.00 71.94 91 ILE A C 1
ATOM 719 O O . ILE A 1 91 ? 7.312 -3.964 -4.298 1.00 71.94 91 ILE A O 1
ATOM 723 N N . ILE A 1 92 ? 7.297 -5.642 -5.787 1.00 74.81 92 ILE A N 1
ATOM 724 C CA . ILE A 1 92 ? 6.147 -5.209 -6.563 1.00 74.81 92 ILE A CA 1
ATOM 725 C C . ILE A 1 92 ? 5.088 -6.327 -6.599 1.00 74.81 92 ILE A C 1
ATOM 727 O O . ILE A 1 92 ? 5.204 -7.252 -7.405 1.00 74.81 92 ILE A O 1
ATOM 731 N N . PRO A 1 93 ? 4.026 -6.250 -5.772 1.00 74.75 93 PRO A N 1
ATOM 732 C CA . PRO A 1 93 ? 2.917 -7.193 -5.875 1.00 74.75 93 PRO A CA 1
ATOM 733 C C . PRO A 1 93 ? 2.200 -7.044 -7.221 1.00 74.75 93 PRO A C 1
ATOM 735 O O . PRO A 1 93 ? 2.253 -5.981 -7.853 1.00 74.75 93 PRO A O 1
ATOM 738 N N . GLY A 1 94 ? 1.491 -8.098 -7.636 1.00 81.31 94 GLY A N 1
ATOM 739 C CA . GLY A 1 94 ? 0.684 -8.063 -8.847 1.00 81.31 94 GLY A CA 1
ATOM 740 C C . GLY A 1 94 ? -0.310 -6.905 -8.799 1.00 81.31 94 GLY A C 1
ATOM 741 O O . GLY A 1 94 ? -1.008 -6.700 -7.804 1.00 81.31 94 GLY A O 1
ATOM 742 N N . ARG A 1 95 ? -0.372 -6.131 -9.882 1.00 86.00 95 ARG A N 1
ATOM 743 C CA . ARG A 1 95 ? -1.355 -5.064 -10.037 1.00 86.00 95 ARG A CA 1
ATOM 744 C C . ARG A 1 95 ? -2.271 -5.343 -11.205 1.00 86.00 95 ARG A C 1
ATOM 746 O O . ARG A 1 95 ? -1.908 -5.983 -12.194 1.00 86.00 95 ARG A O 1
ATOM 753 N N . TYR A 1 96 ? -3.491 -4.877 -11.036 1.00 91.88 96 TYR A N 1
ATOM 754 C CA . TYR A 1 96 ? -4.534 -4.947 -12.029 1.00 91.88 96 TYR A CA 1
ATOM 755 C C . TYR A 1 96 ? -5.044 -3.540 -12.280 1.00 91.88 96 TYR A C 1
ATOM 757 O O . TYR A 1 96 ? -4.844 -2.639 -11.468 1.00 91.88 96 TYR A O 1
ATOM 765 N N . TYR A 1 97 ? -5.693 -3.330 -13.412 1.00 92.50 97 TYR A N 1
ATOM 766 C CA . TYR A 1 97 ? -6.217 -2.022 -13.747 1.00 92.50 97 TYR A CA 1
ATOM 767 C C . TYR A 1 97 ? -7.480 -2.107 -14.592 1.00 92.50 97 TYR A C 1
ATOM 769 O O . TYR A 1 97 ? -7.731 -3.087 -15.300 1.00 92.50 97 TYR A O 1
ATOM 777 N N . MET A 1 98 ? -8.261 -1.037 -14.521 1.00 91.12 98 MET A N 1
ATOM 778 C CA . MET A 1 98 ? -9.423 -0.781 -15.359 1.00 91.12 98 MET A CA 1
ATOM 779 C C . MET A 1 98 ? -9.259 0.586 -16.018 1.00 91.12 98 MET A C 1
ATOM 781 O O . MET A 1 98 ? -8.796 1.537 -15.387 1.00 91.12 98 MET A O 1
ATOM 785 N N . ILE A 1 99 ? -9.653 0.690 -17.286 1.00 90.75 99 ILE A N 1
ATOM 786 C CA . ILE A 1 99 ? -9.794 1.974 -17.978 1.00 90.75 99 ILE A CA 1
ATOM 787 C C . ILE A 1 99 ? -11.285 2.210 -18.174 1.00 90.75 99 ILE A C 1
ATOM 789 O O . ILE A 1 99 ? -11.945 1.456 -18.889 1.00 90.75 99 ILE A O 1
ATOM 793 N N . LEU A 1 100 ? -11.801 3.253 -17.536 1.00 88.50 100 LEU A N 1
ATOM 794 C CA . LEU A 1 100 ? -13.222 3.573 -17.489 1.00 88.50 100 LEU A CA 1
ATOM 795 C C . LEU A 1 100 ? -13.479 4.930 -18.139 1.00 88.50 100 LEU A C 1
ATOM 797 O O . LEU A 1 100 ? -12.691 5.864 -17.995 1.00 88.50 100 LEU A O 1
ATOM 801 N N . ASP A 1 101 ? -14.585 5.054 -18.864 1.00 88.38 101 ASP A N 1
ATOM 802 C CA . ASP A 1 101 ? -15.107 6.371 -19.219 1.00 88.38 101 ASP A CA 1
ATOM 803 C C . ASP A 1 101 ? -15.690 7.067 -17.971 1.00 88.38 101 ASP A C 1
ATOM 805 O O . ASP A 1 101 ? -15.820 6.470 -16.902 1.00 88.38 101 ASP A O 1
ATOM 809 N N . ARG A 1 102 ? -16.012 8.360 -18.089 1.00 82.25 102 ARG A N 1
ATOM 810 C CA . ARG A 1 102 ? -16.536 9.149 -16.964 1.00 82.25 102 ARG A CA 1
ATOM 811 C C . ARG A 1 102 ? -17.839 8.579 -16.393 1.00 82.25 102 ARG A C 1
ATOM 813 O O . ARG A 1 102 ? -18.031 8.662 -15.184 1.00 82.25 102 ARG A O 1
ATOM 820 N N . ASP A 1 103 ? -18.719 8.052 -17.237 1.00 82.31 103 ASP A N 1
ATOM 821 C CA . ASP A 1 103 ? -20.047 7.607 -16.811 1.00 82.31 103 ASP A CA 1
ATOM 822 C C . ASP A 1 103 ? -19.930 6.311 -15.995 1.00 82.31 103 ASP A C 1
ATOM 824 O O . ASP A 1 103 ? -20.551 6.184 -14.943 1.00 82.31 103 ASP A O 1
ATOM 828 N N . ARG A 1 104 ? -19.023 5.415 -16.403 1.00 81.19 104 ARG A N 1
ATOM 829 C CA . ARG A 1 104 ? -18.715 4.158 -15.705 1.00 81.19 104 ARG A CA 1
ATOM 830 C C . ARG A 1 104 ? -17.994 4.324 -14.372 1.00 81.19 104 ARG A C 1
ATOM 832 O O . ARG A 1 104 ? -17.941 3.373 -13.603 1.00 81.19 104 ARG A O 1
ATOM 839 N N . ILE A 1 105 ? -17.420 5.492 -14.081 1.00 75.50 105 ILE A N 1
ATOM 840 C CA . ILE A 1 105 ? -16.834 5.746 -12.752 1.00 75.50 105 ILE A CA 1
ATOM 841 C C . ILE A 1 105 ? -17.920 5.813 -11.693 1.00 75.50 105 ILE A C 1
ATOM 843 O O . ILE A 1 105 ? -17.713 5.314 -10.596 1.00 75.50 105 ILE A O 1
ATOM 847 N N . MET A 1 106 ? -19.082 6.383 -12.021 1.00 70.62 106 MET A N 1
ATOM 848 C CA . MET A 1 106 ? -20.198 6.420 -11.074 1.00 70.62 106 MET A CA 1
ATOM 849 C C . MET A 1 106 ? -20.736 5.011 -10.798 1.00 70.62 106 MET A C 1
ATOM 851 O O . MET A 1 106 ? -21.150 4.730 -9.679 1.00 70.62 106 MET A O 1
ATOM 855 N N . ASP A 1 107 ? -20.648 4.099 -11.774 1.00 70.19 107 ASP A N 1
ATOM 856 C CA . ASP A 1 107 ? -21.028 2.688 -11.596 1.00 70.19 107 ASP A CA 1
ATOM 857 C C . ASP A 1 107 ? -20.108 1.933 -10.620 1.00 70.19 107 ASP A C 1
ATOM 859 O O . ASP A 1 107 ? -20.471 0.858 -10.139 1.00 70.19 107 ASP A O 1
ATOM 863 N N . ILE A 1 108 ? -18.914 2.472 -10.344 1.00 68.94 108 ILE A N 1
ATOM 864 C CA . ILE A 1 108 ? -17.948 1.904 -9.399 1.00 68.94 108 ILE A CA 1
ATOM 865 C C . ILE A 1 108 ? -17.709 2.794 -8.181 1.00 68.94 108 ILE A C 1
ATOM 867 O O . ILE A 1 108 ? -16.842 2.465 -7.385 1.00 68.94 108 ILE A O 1
ATOM 871 N N . GLU A 1 109 ? -18.419 3.910 -8.012 1.00 66.19 109 GLU A N 1
ATOM 872 C CA . GLU A 1 109 ? -18.213 4.791 -6.852 1.00 66.19 109 GLU A CA 1
ATOM 873 C C . GLU A 1 109 ? -18.490 4.023 -5.548 1.00 66.19 109 GLU A C 1
ATOM 875 O O . GLU A 1 109 ? -17.687 4.073 -4.624 1.00 66.19 109 GLU A O 1
ATOM 880 N N . GLU A 1 110 ? -19.516 3.164 -5.558 1.00 62.59 110 GLU A N 1
ATOM 881 C CA . GLU A 1 110 ? -19.810 2.195 -4.488 1.00 62.59 110 GLU A CA 1
ATOM 882 C C . GLU A 1 110 ? -18.653 1.191 -4.259 1.00 62.59 110 GLU A C 1
ATOM 884 O O . GLU A 1 110 ? -18.423 0.755 -3.137 1.00 62.59 110 GLU A O 1
ATOM 889 N N . LEU A 1 111 ? -17.861 0.865 -5.294 1.00 61.62 111 LEU A N 1
ATOM 890 C CA . LEU A 1 111 ? -16.679 -0.004 -5.173 1.00 61.62 111 LEU A CA 1
ATOM 891 C C . LEU A 1 111 ? -15.436 0.711 -4.651 1.00 61.62 111 LEU A C 1
ATOM 893 O O . LEU A 1 111 ? -14.547 0.040 -4.125 1.00 61.62 111 LEU A O 1
ATOM 897 N N . VAL A 1 112 ? -15.309 2.024 -4.872 1.00 57.25 112 VAL A N 1
ATOM 898 C CA . VAL A 1 112 ? -14.122 2.769 -4.427 1.00 57.25 112 VAL A CA 1
ATOM 899 C C . VAL A 1 112 ? -14.006 2.677 -2.909 1.00 57.25 112 VAL A C 1
ATOM 901 O O . VAL A 1 112 ? -12.907 2.440 -2.408 1.00 57.25 112 VAL A O 1
ATOM 904 N N . ASP A 1 113 ? -15.143 2.748 -2.218 1.00 57.38 113 ASP A N 1
ATOM 905 C CA . ASP A 1 113 ? -15.220 2.630 -0.765 1.00 57.38 113 ASP A CA 1
ATOM 906 C C . ASP A 1 113 ? -15.099 1.172 -0.285 1.00 57.38 113 ASP A C 1
ATOM 908 O O . ASP A 1 113 ? -14.464 0.913 0.736 1.00 57.38 113 ASP A O 1
ATOM 912 N N . GLU A 1 114 ? -15.661 0.200 -1.017 1.00 54.38 114 GLU A N 1
ATOM 913 C CA . GLU A 1 114 ? -15.672 -1.205 -0.576 1.00 54.38 114 GLU A CA 1
ATOM 914 C C . GLU A 1 114 ? -14.391 -1.994 -0.902 1.00 54.38 114 GLU A C 1
ATOM 916 O O . GLU A 1 114 ? -14.039 -2.914 -0.159 1.00 54.38 114 GLU A O 1
ATOM 921 N N . VAL A 1 115 ? -13.711 -1.704 -2.022 1.00 53.16 115 VAL A N 1
ATOM 922 C CA . VAL A 1 115 ? -12.704 -2.623 -2.601 1.00 53.16 115 VAL A CA 1
ATOM 923 C C . VAL A 1 115 ? -11.363 -1.969 -2.935 1.00 53.16 115 VAL A C 1
ATOM 925 O O . VAL A 1 115 ? -10.613 -2.442 -3.793 1.00 53.16 115 VAL A O 1
ATOM 928 N N . ASN A 1 116 ? -10.989 -0.925 -2.199 1.00 57.06 116 ASN A N 1
ATOM 929 C CA . ASN A 1 116 ? -9.609 -0.419 -2.181 1.00 57.06 116 ASN A CA 1
ATOM 930 C C . ASN A 1 116 ? -9.121 0.008 -3.571 1.00 57.06 116 ASN A C 1
ATOM 932 O O . ASN A 1 116 ? -7.966 -0.235 -3.947 1.00 57.06 116 ASN A O 1
ATOM 936 N N . LEU A 1 117 ? -10.013 0.581 -4.374 1.00 61.19 117 LEU A N 1
ATOM 937 C CA . LEU A 1 117 ? -9.616 1.123 -5.660 1.00 61.19 117 LEU A CA 1
ATOM 938 C C . LEU A 1 117 ? -8.767 2.364 -5.403 1.00 61.19 117 LEU A C 1
ATOM 940 O O . LEU A 1 117 ? -9.119 3.223 -4.596 1.00 61.19 117 LEU A O 1
ATOM 944 N N . THR A 1 118 ? -7.627 2.475 -6.085 1.00 64.88 118 THR A N 1
ATOM 945 C CA . THR A 1 118 ? -6.875 3.734 -6.048 1.00 64.88 118 THR A CA 1
ATOM 946 C C . THR A 1 118 ? -7.758 4.860 -6.574 1.00 64.88 118 THR A C 1
ATOM 948 O O . THR A 1 118 ? -8.541 4.628 -7.500 1.00 64.88 118 THR A O 1
ATOM 951 N N . ILE A 1 119 ? -7.570 6.079 -6.060 1.00 67.69 119 ILE A N 1
ATOM 952 C CA . ILE A 1 119 ? -8.244 7.278 -6.575 1.00 67.69 119 ILE A CA 1
ATOM 953 C C . ILE A 1 119 ? -8.139 7.289 -8.111 1.00 67.69 119 ILE A C 1
ATOM 955 O O . ILE A 1 119 ? -7.017 7.231 -8.623 1.00 67.69 119 ILE A O 1
ATOM 959 N N . PRO A 1 120 ? -9.265 7.349 -8.851 1.00 77.94 120 PRO A N 1
ATOM 960 C CA . PRO A 1 120 ? -9.234 7.315 -10.305 1.00 77.94 120 PRO A CA 1
ATOM 961 C C . PRO A 1 120 ? -8.345 8.421 -10.885 1.00 77.94 120 PRO A C 1
ATOM 963 O O . PRO A 1 120 ? -8.574 9.612 -10.658 1.00 77.94 120 PRO A O 1
ATOM 966 N N . ILE A 1 121 ? -7.347 8.035 -11.678 1.00 81.56 121 ILE A N 1
ATOM 967 C CA . ILE A 1 121 ? -6.399 8.957 -12.310 1.00 81.56 121 ILE A CA 1
ATOM 968 C C . ILE A 1 121 ? -6.883 9.255 -13.722 1.00 81.56 121 ILE A C 1
ATOM 970 O O . ILE A 1 121 ? -7.150 8.351 -14.510 1.00 81.56 121 ILE A O 1
ATOM 974 N N . LYS A 1 122 ? -6.983 10.532 -14.089 1.00 83.75 122 LYS A N 1
ATOM 975 C CA . LYS A 1 122 ? -7.391 10.905 -15.446 1.00 83.75 122 LYS A CA 1
ATOM 976 C C . LYS A 1 122 ? -6.328 10.473 -16.466 1.00 83.75 122 LYS A C 1
ATOM 978 O O . LYS A 1 122 ? -5.193 10.938 -16.413 1.00 83.75 122 LYS A O 1
ATOM 983 N N . LYS A 1 123 ? -6.729 9.674 -17.457 1.00 84.44 123 LYS A N 1
ATOM 984 C CA . LYS A 1 123 ? -5.896 9.207 -18.572 1.00 84.44 123 LYS A CA 1
ATOM 985 C C . LYS A 1 123 ? -6.569 9.544 -19.903 1.00 84.44 123 LYS A C 1
ATOM 987 O O . LYS A 1 123 ? -7.477 8.855 -20.368 1.00 84.44 123 LYS A O 1
ATOM 992 N N . GLY A 1 124 ? -6.153 10.652 -20.516 1.00 84.81 124 GLY A N 1
ATOM 993 C CA . GLY A 1 124 ? -6.824 11.182 -21.708 1.00 84.81 124 GLY A CA 1
ATOM 994 C C . GLY A 1 124 ? -8.270 11.602 -21.406 1.00 84.81 124 GLY A C 1
ATOM 995 O O . GLY A 1 124 ? -8.503 12.474 -20.564 1.00 84.81 124 GLY A O 1
ATOM 996 N N . SER A 1 125 ? -9.240 11.005 -22.105 1.00 86.38 125 SER A N 1
ATOM 997 C CA . SER A 1 125 ? -10.683 11.174 -21.848 1.00 86.38 125 SER A CA 1
ATOM 998 C C . SER A 1 125 ? -11.243 10.208 -20.803 1.00 86.38 125 SER A C 1
ATOM 1000 O O . SER A 1 125 ? -12.377 10.385 -20.363 1.00 86.38 125 SER A O 1
ATOM 1002 N N . ASN A 1 126 ? -10.463 9.193 -20.443 1.00 90.75 126 ASN A N 1
ATOM 1003 C CA . ASN A 1 126 ? -10.857 8.109 -19.562 1.00 90.75 126 ASN A CA 1
ATOM 1004 C C . ASN A 1 126 ? -10.188 8.281 -18.198 1.00 90.75 126 ASN A C 1
ATOM 1006 O O . ASN A 1 126 ? -9.445 9.237 -17.954 1.00 90.75 126 ASN A O 1
ATOM 1010 N N . TYR A 1 127 ? -10.453 7.335 -17.315 1.00 89.31 127 TYR A N 1
ATOM 1011 C CA . TYR A 1 127 ? -9.859 7.244 -16.001 1.00 89.31 127 TYR A CA 1
ATOM 1012 C C . TYR A 1 127 ? -9.262 5.858 -15.818 1.00 89.31 127 TYR A C 1
ATOM 1014 O O . TYR A 1 127 ? -9.870 4.845 -16.160 1.00 89.31 127 TYR A O 1
ATOM 1022 N N . LEU A 1 128 ? -8.042 5.849 -15.309 1.00 89.38 128 LEU A N 1
ATOM 1023 C CA . LEU A 1 128 ? -7.328 4.676 -14.869 1.00 89.38 128 LEU A CA 1
ATOM 1024 C C . LEU A 1 128 ? -7.680 4.428 -13.407 1.00 89.38 128 LEU A C 1
ATOM 1026 O O . LEU A 1 128 ? -7.564 5.328 -12.575 1.00 89.38 128 LEU A O 1
ATOM 1030 N N . VAL A 1 129 ? -8.066 3.199 -13.105 1.00 87.81 129 VAL A N 1
ATOM 1031 C CA . VAL A 1 129 ? -8.257 2.732 -11.738 1.00 87.81 129 VAL A CA 1
ATOM 1032 C C . VAL A 1 129 ? -7.355 1.532 -11.530 1.00 87.81 129 VAL A C 1
ATOM 1034 O O . VAL A 1 129 ? -7.517 0.521 -12.214 1.00 87.81 129 VAL A O 1
ATOM 1037 N N . THR A 1 130 ? -6.404 1.645 -10.609 1.00 85.19 130 THR A N 1
ATOM 1038 C CA . THR A 1 130 ? -5.547 0.533 -10.207 1.00 85.19 130 THR A CA 1
ATOM 1039 C C . THR A 1 130 ? -6.256 -0.287 -9.133 1.00 85.19 130 THR A C 1
ATOM 1041 O O . THR A 1 130 ? -6.871 0.234 -8.202 1.00 85.19 130 THR A O 1
ATOM 1044 N N . VAL A 1 131 ? -6.167 -1.599 -9.296 1.00 84.12 131 VAL A N 1
ATOM 1045 C CA . VAL A 1 131 ? -6.836 -2.631 -8.517 1.00 84.12 131 VAL A CA 1
ATOM 1046 C C . VAL A 1 131 ? -5.756 -3.512 -7.894 1.00 84.12 131 VAL A C 1
ATOM 1048 O O . VAL A 1 131 ? -4.815 -3.948 -8.563 1.00 84.12 131 VAL A O 1
ATOM 1051 N N . THR A 1 132 ? -5.873 -3.763 -6.595 1.00 80.94 132 THR A N 1
ATOM 1052 C CA . THR A 1 132 ? -4.921 -4.612 -5.869 1.00 80.94 132 THR A CA 1
ATOM 1053 C C . THR A 1 132 ? -5.151 -6.094 -6.169 1.00 80.94 132 THR A C 1
ATOM 1055 O O . THR A 1 132 ? -6.250 -6.509 -6.536 1.00 80.94 132 THR A O 1
ATOM 1058 N N . GLU A 1 133 ? -4.126 -6.925 -5.970 1.00 81.88 133 GLU A N 1
ATOM 1059 C CA . GLU A 1 133 ? -4.277 -8.382 -6.073 1.00 81.88 133 GLU A CA 1
ATOM 1060 C C . GLU A 1 133 ? -5.298 -8.936 -5.066 1.00 81.88 133 GLU A C 1
ATOM 1062 O O . GLU A 1 133 ? -6.051 -9.844 -5.386 1.00 81.88 133 GLU A O 1
ATOM 1067 N N . GLN A 1 134 ? -5.415 -8.332 -3.883 1.00 76.38 134 GLN A N 1
ATOM 1068 C CA . GLN A 1 134 ? -6.432 -8.722 -2.906 1.00 76.38 134 GLN A CA 1
ATOM 1069 C C . GLN A 1 134 ? -7.860 -8.460 -3.409 1.00 76.38 134 GLN A C 1
ATOM 1071 O O . GLN A 1 134 ? -8.749 -9.275 -3.170 1.00 76.38 134 GLN A O 1
ATOM 1076 N N . ALA A 1 135 ? -8.086 -7.354 -4.125 1.00 78.88 135 ALA A N 1
ATOM 1077 C CA . ALA A 1 135 ? -9.403 -7.017 -4.658 1.00 78.88 135 ALA A CA 1
ATOM 1078 C C . ALA A 1 135 ? -9.893 -8.057 -5.677 1.00 78.88 135 ALA A C 1
ATOM 1080 O O . ALA A 1 135 ? -11.051 -8.462 -5.628 1.00 78.88 135 ALA A O 1
ATOM 1081 N N . ILE A 1 136 ? -9.017 -8.565 -6.553 1.00 85.00 136 ILE A N 1
ATOM 1082 C CA . ILE A 1 136 ? -9.409 -9.585 -7.542 1.00 85.00 136 ILE A CA 1
ATOM 1083 C C . ILE A 1 136 ? -9.668 -10.975 -6.933 1.00 85.00 136 ILE A C 1
ATOM 1085 O O . ILE A 1 136 ? -10.214 -11.841 -7.613 1.00 85.00 136 ILE A O 1
ATOM 1089 N N . GLU A 1 137 ? -9.283 -11.209 -5.674 1.00 82.25 137 GLU A N 1
ATOM 1090 C CA . GLU A 1 137 ? -9.654 -12.416 -4.923 1.00 82.25 137 GLU A CA 1
ATOM 1091 C C . GLU A 1 137 ? -11.032 -12.280 -4.249 1.00 82.25 137 GLU A C 1
ATOM 1093 O O . GLU A 1 137 ? -11.613 -13.283 -3.817 1.00 82.25 137 GLU A O 1
ATOM 1098 N N . ASP A 1 138 ? -11.573 -11.061 -4.153 1.00 77.56 138 ASP A N 1
ATOM 1099 C CA . ASP A 1 138 ? -12.845 -10.800 -3.491 1.00 77.56 138 ASP A CA 1
ATOM 1100 C C . ASP A 1 138 ? -14.035 -11.122 -4.410 1.00 77.56 138 ASP A C 1
ATOM 1102 O O . ASP A 1 138 ? -14.219 -10.559 -5.491 1.00 77.56 138 ASP A O 1
ATOM 1106 N N . LYS A 1 139 ? -14.888 -12.052 -3.969 1.00 81.44 139 LYS A N 1
ATOM 1107 C CA . LYS A 1 139 ? -16.037 -12.522 -4.755 1.00 81.44 139 LYS A CA 1
ATOM 1108 C C . LYS A 1 139 ? -17.077 -11.434 -5.004 1.00 81.44 139 LYS A C 1
ATOM 1110 O O . LYS A 1 139 ? -17.714 -11.468 -6.055 1.00 81.44 139 LYS A O 1
ATOM 1115 N N . ASN A 1 140 ? -17.271 -10.515 -4.060 1.00 76.81 140 ASN A N 1
ATOM 1116 C CA . ASN A 1 140 ? -18.240 -9.437 -4.224 1.00 76.81 140 ASN A CA 1
ATOM 1117 C C . ASN A 1 140 ? -17.738 -8.466 -5.290 1.00 76.81 140 ASN A C 1
ATOM 1119 O O . ASN A 1 140 ? -18.483 -8.139 -6.212 1.00 76.81 140 ASN A O 1
ATOM 1123 N N . PHE A 1 141 ? -16.449 -8.120 -5.238 1.00 80.81 141 PHE A N 1
ATOM 1124 C CA . PHE A 1 141 ? -15.814 -7.313 -6.275 1.00 80.81 141 PHE A CA 1
ATOM 1125 C C . PHE A 1 141 ? -15.960 -7.952 -7.660 1.00 80.81 141 PHE A C 1
ATOM 1127 O O . PHE A 1 141 ? -16.457 -7.313 -8.586 1.00 80.81 141 PHE A O 1
ATOM 1134 N N . LEU A 1 142 ? -15.621 -9.240 -7.795 1.00 86.25 142 LEU A N 1
ATOM 1135 C CA . LEU A 1 142 ? -15.755 -9.963 -9.064 1.00 86.25 142 LEU A CA 1
ATOM 1136 C C . LEU A 1 142 ? -17.202 -10.005 -9.577 1.00 86.25 142 LEU A C 1
ATOM 1138 O O . LEU A 1 142 ? -17.433 -9.798 -10.768 1.00 86.25 142 LEU A O 1
ATOM 1142 N N . ALA A 1 143 ? -18.181 -10.232 -8.696 1.00 84.69 143 ALA A N 1
ATOM 1143 C CA . ALA A 1 143 ? -19.594 -10.242 -9.070 1.00 84.69 143 ALA A CA 1
ATOM 1144 C C . ALA A 1 143 ? -20.060 -8.876 -9.595 1.00 84.69 143 ALA A C 1
ATOM 1146 O O . ALA A 1 143 ? -20.881 -8.809 -10.512 1.00 84.69 143 ALA A O 1
ATOM 1147 N N . ILE A 1 144 ? -19.527 -7.784 -9.046 1.00 79.06 144 ILE A N 1
ATOM 1148 C CA . ILE A 1 144 ? -19.843 -6.428 -9.501 1.00 79.06 144 ILE A CA 1
ATOM 1149 C C . ILE A 1 144 ? -19.174 -6.139 -10.848 1.00 79.06 144 ILE A C 1
ATOM 1151 O O . ILE A 1 144 ? -19.834 -5.600 -11.741 1.00 79.06 144 ILE A O 1
ATOM 1155 N N . LEU A 1 145 ? -17.913 -6.550 -11.041 1.00 85.56 145 LEU A N 1
ATOM 1156 C CA . LEU A 1 145 ? -17.249 -6.458 -12.345 1.00 85.56 145 LEU A CA 1
ATOM 1157 C C . LEU A 1 145 ? -18.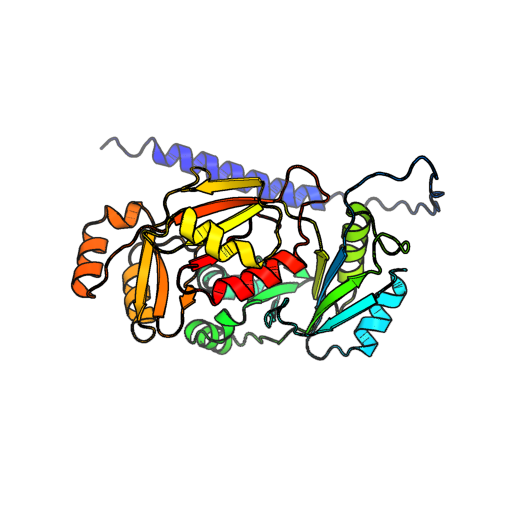043 -7.198 -13.428 1.00 85.56 145 LEU A C 1
ATOM 1159 O O . LEU A 1 145 ? -18.260 -6.657 -14.512 1.00 85.56 145 LEU A O 1
ATOM 1163 N N . GLU A 1 146 ? -18.524 -8.407 -13.128 1.00 89.19 146 GLU A N 1
ATOM 1164 C CA . GLU A 1 146 ? -19.343 -9.202 -14.046 1.00 89.19 146 GLU A CA 1
ATOM 1165 C C . GLU A 1 146 ? -20.697 -8.532 -14.323 1.00 89.19 146 GLU A C 1
ATOM 1167 O O . GLU A 1 146 ? -21.064 -8.336 -15.484 1.00 89.19 146 GLU A O 1
ATOM 1172 N N . LYS A 1 147 ? -21.412 -8.109 -13.271 1.00 87.00 147 LYS A N 1
ATOM 1173 C CA . LYS A 1 147 ? -22.718 -7.434 -13.367 1.00 87.00 147 LYS A CA 1
ATOM 1174 C C . LYS A 1 147 ? -22.663 -6.186 -14.250 1.00 87.00 147 LYS A C 1
ATOM 1176 O O . LYS A 1 147 ? -23.587 -5.956 -15.029 1.00 87.00 147 LYS A O 1
ATOM 1181 N N . ASN A 1 148 ? -21.597 -5.399 -14.130 1.00 84.12 148 ASN A N 1
ATOM 1182 C CA . ASN A 1 148 ? -21.419 -4.143 -14.860 1.00 84.12 148 ASN A CA 1
ATOM 1183 C C . ASN A 1 148 ? -20.573 -4.295 -16.140 1.00 84.12 148 ASN A C 1
ATOM 1185 O O . ASN A 1 148 ? -20.322 -3.311 -16.837 1.00 84.12 148 ASN A O 1
ATOM 1189 N N . ASN A 1 149 ? -20.150 -5.520 -16.481 1.00 87.94 149 ASN A N 1
ATOM 1190 C CA . ASN A 1 149 ? -19.287 -5.819 -17.626 1.00 87.94 149 ASN A CA 1
ATOM 1191 C C . ASN A 1 149 ? -18.045 -4.902 -17.677 1.00 87.94 149 ASN A C 1
ATOM 1193 O O . ASN A 1 149 ? -17.767 -4.233 -18.683 1.00 87.94 149 ASN A O 1
ATOM 1197 N N . LEU A 1 150 ? -17.343 -4.828 -16.545 1.00 88.06 150 LEU A N 1
ATOM 1198 C CA . LEU A 1 150 ? -16.145 -4.019 -16.343 1.00 88.06 150 LEU A CA 1
ATOM 1199 C C . LEU A 1 150 ? -14.902 -4.902 -16.501 1.00 88.06 150 LEU A C 1
ATOM 1201 O O . LEU A 1 150 ? -14.631 -5.743 -15.643 1.00 88.06 150 LEU A O 1
ATOM 1205 N N . PRO A 1 151 ? -14.140 -4.753 -17.598 1.00 89.50 151 PRO A N 1
ATOM 1206 C CA . PRO A 1 151 ? -12.956 -5.564 -17.813 1.00 89.50 151 PRO A CA 1
ATOM 1207 C C . PRO A 1 151 ? -11.817 -5.092 -16.908 1.00 89.50 151 PRO A C 1
ATOM 1209 O O . PRO A 1 151 ? -11.403 -3.934 -16.966 1.00 89.50 151 PRO A O 1
ATOM 1212 N N . VAL A 1 152 ? -11.269 -6.022 -16.131 1.00 91.31 152 VAL A N 1
ATOM 1213 C CA . VAL A 1 152 ? -10.026 -5.839 -15.382 1.00 91.31 152 VAL A CA 1
ATOM 1214 C C . VAL A 1 152 ? -8.880 -6.531 -16.120 1.00 91.31 152 VAL A C 1
ATOM 1216 O O . VAL A 1 152 ? -9.041 -7.643 -16.623 1.00 91.31 152 VAL A O 1
ATOM 1219 N N . LYS A 1 153 ? -7.731 -5.865 -16.217 1.00 94.81 153 LYS A N 1
ATOM 1220 C CA . LYS A 1 153 ? -6.523 -6.370 -16.888 1.00 94.81 153 LYS A CA 1
ATOM 1221 C C . LYS A 1 153 ? -5.365 -6.446 -15.910 1.00 94.81 153 LYS A C 1
ATOM 1223 O O . LYS A 1 153 ? -5.311 -5.642 -14.982 1.00 94.81 153 LYS A O 1
ATOM 1228 N N . LYS A 1 154 ? -4.424 -7.368 -16.116 1.00 93.69 154 LYS A N 1
ATOM 1229 C CA . LYS A 1 154 ? -3.204 -7.432 -15.298 1.00 93.69 154 LYS A CA 1
ATOM 1230 C C . LYS A 1 154 ? -2.153 -6.480 -15.865 1.00 93.69 154 LYS A C 1
ATOM 1232 O O . LYS A 1 154 ? -1.809 -6.589 -17.039 1.00 93.69 154 LYS A O 1
ATOM 1237 N N . SER A 1 155 ? -1.644 -5.546 -15.067 1.00 93.12 155 SER A N 1
ATOM 1238 C CA . SER A 1 155 ? -0.579 -4.646 -15.517 1.00 93.12 155 SER A CA 1
ATOM 1239 C C . SER A 1 155 ? 0.786 -5.332 -15.481 1.00 93.12 155 SER A C 1
ATOM 1241 O O . SER A 1 155 ? 1.002 -6.329 -14.786 1.00 93.12 155 SER A O 1
ATOM 1243 N N . VAL A 1 156 ? 1.723 -4.792 -16.257 1.00 93.19 156 VAL A N 1
ATOM 1244 C CA . VAL A 1 156 ? 3.142 -5.141 -16.167 1.00 93.19 156 VAL A CA 1
ATOM 1245 C C . VAL A 1 156 ? 3.798 -4.079 -15.294 1.00 93.19 156 VAL A C 1
ATOM 1247 O O . VAL A 1 156 ? 4.014 -2.959 -15.746 1.00 93.19 156 VAL A O 1
ATOM 1250 N N . TYR A 1 157 ? 4.056 -4.396 -14.024 1.00 91.62 157 TYR A N 1
ATOM 1251 C CA . TYR A 1 157 ? 4.591 -3.429 -13.065 1.00 91.62 157 TYR A CA 1
ATOM 1252 C C . TYR A 1 157 ? 6.083 -3.684 -12.811 1.00 91.62 157 TYR A C 1
ATOM 1254 O O . TYR A 1 157 ? 6.488 -4.772 -12.392 1.00 91.62 157 TYR A O 1
ATOM 1262 N N . CYS A 1 158 ? 6.899 -2.676 -13.119 1.00 92.12 158 CYS A N 1
ATOM 1263 C CA . CYS A 1 158 ? 8.353 -2.759 -13.155 1.00 92.12 158 CYS A CA 1
ATOM 1264 C C . CYS A 1 158 ? 8.994 -1.806 -12.147 1.00 92.12 158 CYS A C 1
ATOM 1266 O O . CYS A 1 158 ? 8.514 -0.689 -11.935 1.00 92.12 158 CYS A O 1
ATOM 1268 N N . TYR A 1 159 ? 10.134 -2.220 -11.599 1.00 93.00 159 TYR A N 1
ATOM 1269 C CA . TYR A 1 159 ? 11.068 -1.325 -10.928 1.00 93.00 159 TYR A CA 1
ATOM 1270 C C . TYR A 1 159 ? 12.299 -1.143 -11.814 1.00 93.00 159 TYR A C 1
ATOM 1272 O O . TYR A 1 159 ? 12.972 -2.109 -12.171 1.00 93.00 159 TYR A O 1
ATOM 1280 N N . ILE A 1 160 ? 12.573 0.102 -12.192 1.00 91.75 160 ILE A N 1
ATOM 1281 C CA . ILE A 1 160 ? 13.734 0.487 -12.987 1.00 91.75 160 ILE A CA 1
ATOM 1282 C C . ILE A 1 160 ? 14.786 1.022 -12.027 1.00 91.75 160 ILE A C 1
ATOM 1284 O O . ILE A 1 160 ? 14.627 2.124 -11.500 1.00 91.75 160 ILE A O 1
ATOM 1288 N N . ARG A 1 161 ? 15.864 0.270 -11.808 1.00 89.56 161 ARG A N 1
ATOM 1289 C CA . ARG A 1 161 ? 16.998 0.734 -11.006 1.00 89.56 161 ARG A CA 1
ATOM 1290 C C . ARG A 1 161 ? 17.959 1.517 -11.890 1.00 89.56 161 ARG A C 1
ATOM 1292 O O . ARG A 1 161 ? 18.403 1.020 -12.928 1.00 89.56 161 ARG A O 1
ATOM 1299 N N . LEU A 1 162 ? 18.301 2.726 -11.464 1.00 88.12 162 LEU A N 1
ATOM 1300 C CA . LEU A 1 162 ? 19.329 3.533 -12.114 1.00 88.12 162 LEU A CA 1
ATOM 1301 C C . LEU A 1 162 ? 20.724 3.076 -11.677 1.00 88.12 162 LEU A C 1
ATOM 1303 O O . LEU A 1 162 ? 20.886 2.404 -10.655 1.00 88.12 162 LEU A O 1
ATOM 1307 N N . GLU A 1 163 ? 21.740 3.424 -12.461 1.00 78.94 163 GLU A N 1
ATOM 1308 C CA . GLU A 1 163 ? 23.129 3.263 -12.027 1.00 78.94 163 GLU A CA 1
ATOM 1309 C C . GLU A 1 163 ? 23.422 4.063 -10.748 1.00 78.94 163 GLU A C 1
ATOM 1311 O O . GLU A 1 163 ? 22.826 5.111 -10.479 1.00 78.94 163 GLU A O 1
ATOM 1316 N N . ASP A 1 164 ? 24.350 3.536 -9.948 1.00 66.50 164 ASP A N 1
ATOM 1317 C CA . ASP A 1 164 ? 24.632 4.020 -8.600 1.00 66.50 164 ASP A CA 1
ATOM 1318 C C . ASP A 1 164 ? 25.093 5.489 -8.582 1.00 66.50 164 ASP A C 1
ATOM 1320 O O . ASP A 1 164 ? 25.689 6.002 -9.536 1.00 66.50 164 ASP A O 1
ATOM 1324 N N . GLU A 1 165 ? 24.872 6.181 -7.455 1.00 57.56 165 GLU A N 1
ATOM 1325 C CA . GLU A 1 165 ? 25.197 7.613 -7.318 1.00 57.56 165 GLU A CA 1
ATOM 1326 C C . GLU A 1 165 ? 26.667 7.938 -7.630 1.00 57.56 165 GLU A C 1
ATOM 1328 O O . GLU A 1 165 ? 26.972 9.058 -8.052 1.00 57.56 165 GLU A O 1
ATOM 1333 N N . SER A 1 166 ? 27.573 6.977 -7.420 1.00 58.12 166 SER A N 1
ATOM 1334 C CA . SER A 1 166 ? 29.002 7.118 -7.707 1.00 58.12 166 SER A CA 1
ATOM 1335 C C . SER A 1 166 ? 29.335 7.150 -9.198 1.00 58.12 166 SER A C 1
ATOM 1337 O O . SER A 1 166 ? 30.394 7.663 -9.554 1.00 58.12 166 SER A O 1
ATOM 1339 N N . GLU A 1 167 ? 28.461 6.637 -10.065 1.00 57.00 167 GLU A N 1
ATOM 1340 C CA . GLU A 1 167 ? 28.736 6.421 -11.494 1.00 57.00 167 GLU A CA 1
ATOM 1341 C C . GLU A 1 167 ? 27.971 7.385 -12.418 1.00 57.00 167 GLU A C 1
ATOM 1343 O O . GLU A 1 167 ? 27.859 7.160 -13.616 1.00 57.00 167 GLU A O 1
ATOM 1348 N N . ASN A 1 168 ? 27.517 8.529 -11.890 1.00 54.03 168 ASN A N 1
ATOM 1349 C CA . ASN A 1 168 ? 26.719 9.552 -12.592 1.00 54.03 168 ASN A CA 1
ATOM 1350 C C . ASN A 1 168 ? 25.257 9.165 -12.900 1.00 54.03 168 ASN A C 1
ATOM 1352 O O . ASN A 1 168 ? 24.552 9.981 -13.493 1.00 54.03 168 ASN A O 1
ATOM 1356 N N . GLY A 1 169 ? 24.767 8.000 -12.461 1.00 58.91 169 GLY A N 1
ATOM 1357 C CA . GLY A 1 169 ? 23.401 7.525 -12.747 1.00 58.91 169 GLY A CA 1
ATOM 1358 C C . GLY A 1 169 ? 22.273 8.228 -11.978 1.00 58.91 169 GLY A C 1
ATOM 1359 O O . GLY A 1 169 ? 21.093 8.011 -12.244 1.00 58.91 169 GLY A O 1
ATOM 1360 N N . SER A 1 170 ? 22.602 9.109 -11.032 1.00 73.44 170 SER A N 1
ATOM 1361 C CA . SER A 1 170 ? 21.596 9.738 -10.178 1.00 73.44 170 SER A CA 1
ATOM 1362 C C . SER A 1 170 ? 20.854 10.889 -10.858 1.00 73.44 170 SER A C 1
ATOM 1364 O O . SER A 1 170 ? 21.477 11.863 -11.292 1.00 73.44 170 SER A O 1
ATOM 1366 N N . ILE A 1 171 ? 19.526 10.852 -10.809 1.00 85.88 171 ILE A N 1
ATOM 1367 C CA . ILE A 1 171 ? 18.656 11.924 -11.301 1.00 85.88 171 ILE A CA 1
ATOM 1368 C C . ILE A 1 171 ? 18.194 12.781 -10.109 1.00 85.88 171 ILE A C 1
ATOM 1370 O O . ILE A 1 171 ? 17.759 12.230 -9.090 1.00 85.88 171 ILE A O 1
ATOM 1374 N N . PRO A 1 172 ? 18.280 14.125 -10.175 1.00 88.25 172 PRO A N 1
ATOM 1375 C CA . PRO A 1 172 ? 17.671 14.988 -9.167 1.00 88.25 172 PRO A CA 1
ATOM 1376 C C . PRO A 1 172 ? 16.168 14.713 -9.053 1.00 88.25 172 PRO A C 1
ATOM 1378 O O . PRO A 1 172 ? 15.477 14.615 -10.060 1.00 88.25 172 PRO A O 1
ATOM 1381 N N . GLN A 1 173 ? 15.624 14.651 -7.836 1.00 88.62 173 GLN A N 1
ATOM 1382 C CA . GLN A 1 173 ? 14.223 14.268 -7.607 1.00 88.62 173 GLN A CA 1
ATOM 1383 C C . GLN A 1 173 ? 13.221 15.115 -8.407 1.00 88.62 173 GLN A C 1
ATOM 1385 O O . GLN A 1 173 ? 12.227 14.595 -8.905 1.00 88.62 173 GLN A O 1
ATOM 1390 N N . LYS A 1 174 ? 13.489 16.415 -8.566 1.00 89.94 174 LYS A N 1
ATOM 1391 C CA . LYS A 1 174 ? 12.650 17.304 -9.380 1.00 89.94 174 LYS A CA 1
ATOM 1392 C C . LYS A 1 174 ? 12.592 16.854 -10.844 1.00 89.94 174 LYS A C 1
ATOM 1394 O O . LYS A 1 174 ? 11.512 16.820 -11.427 1.00 89.94 174 LYS A O 1
ATOM 1399 N N . ASP A 1 175 ? 13.742 16.507 -11.407 1.00 91.44 175 ASP A N 1
ATOM 1400 C CA . ASP A 1 175 ? 13.859 16.070 -12.797 1.00 91.44 175 ASP A CA 1
ATOM 1401 C C . ASP A 1 175 ? 13.243 14.676 -12.960 1.00 91.44 175 ASP A C 1
ATOM 1403 O O . ASP A 1 175 ? 12.594 14.400 -13.963 1.00 91.44 175 ASP A O 1
ATOM 1407 N N . ALA A 1 176 ? 13.341 13.828 -11.932 1.00 92.31 176 ALA A N 1
ATOM 1408 C CA . ALA A 1 176 ? 12.699 12.521 -11.921 1.00 92.31 176 ALA A CA 1
ATOM 1409 C C . ALA A 1 176 ? 11.167 12.623 -12.002 1.00 92.31 176 ALA A C 1
ATOM 1411 O O . ALA A 1 176 ? 10.555 11.935 -12.811 1.00 92.31 176 ALA A O 1
ATOM 1412 N N . TYR A 1 177 ? 10.532 13.531 -11.254 1.00 93.88 177 TYR A N 1
ATOM 1413 C CA . TYR A 1 177 ? 9.090 13.768 -11.408 1.00 93.88 177 TYR A CA 1
ATOM 1414 C C . TYR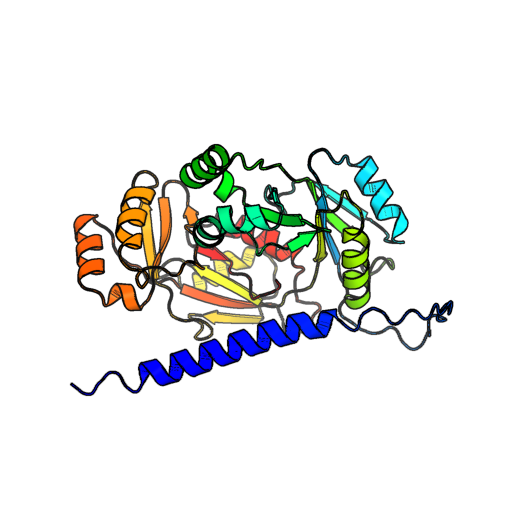 A 1 177 ? 8.723 14.288 -12.800 1.00 93.88 177 TYR A C 1
ATOM 1416 O O . TYR A 1 177 ? 7.683 13.922 -13.341 1.00 93.88 177 TYR A O 1
ATOM 1424 N N . GLN A 1 178 ? 9.572 15.122 -13.406 1.00 94.69 178 GLN A N 1
ATOM 1425 C CA . GLN A 1 178 ? 9.355 15.551 -14.785 1.00 94.69 178 GLN A CA 1
ATOM 1426 C C . GLN A 1 178 ? 9.421 14.360 -15.749 1.00 94.69 178 GLN A C 1
ATOM 1428 O O . GLN A 1 178 ? 8.543 14.225 -16.593 1.00 94.69 178 GLN A O 1
ATOM 1433 N N . ILE A 1 179 ? 10.409 13.476 -15.596 1.00 94.62 179 ILE A N 1
ATOM 1434 C CA . ILE A 1 179 ? 10.537 12.258 -16.404 1.00 94.62 179 ILE A CA 1
ATOM 1435 C C . ILE A 1 179 ? 9.324 11.343 -16.219 1.00 94.62 179 ILE A C 1
ATOM 1437 O O . ILE A 1 179 ? 8.768 10.891 -17.213 1.00 94.62 179 ILE A O 1
ATOM 1441 N N . ALA A 1 180 ? 8.868 11.122 -14.983 1.00 94.94 180 ALA A N 1
ATOM 1442 C CA . ALA A 1 180 ? 7.673 10.330 -14.695 1.00 94.94 180 ALA A CA 1
ATOM 1443 C C . ALA A 1 180 ? 6.432 10.877 -15.427 1.00 94.94 180 ALA A C 1
ATOM 1445 O O . ALA A 1 180 ? 5.765 10.143 -16.152 1.00 94.94 180 ALA A O 1
ATOM 1446 N N . ASN A 1 181 ? 6.196 12.190 -15.351 1.00 93.75 181 ASN A N 1
ATOM 1447 C CA . ASN A 1 181 ? 5.086 12.835 -16.057 1.00 93.75 181 ASN A CA 1
ATOM 1448 C C . ASN A 1 181 ? 5.201 12.717 -17.587 1.00 93.75 181 ASN A C 1
ATOM 1450 O O . ASN A 1 181 ? 4.191 12.630 -18.284 1.00 93.75 181 ASN A O 1
ATOM 1454 N N . GLU A 1 182 ? 6.417 12.760 -18.136 1.00 95.19 182 GLU A N 1
ATOM 1455 C CA . GLU A 1 182 ? 6.634 12.566 -19.571 1.00 95.19 182 GLU A CA 1
ATOM 1456 C C . GLU A 1 182 ? 6.462 11.098 -19.988 1.00 95.19 182 GLU A C 1
ATOM 1458 O O . GLU A 1 182 ? 5.931 10.846 -21.069 1.00 95.19 182 GLU A O 1
ATOM 1463 N N . LEU A 1 183 ? 6.870 10.134 -19.156 1.00 95.31 183 LEU A N 1
ATOM 1464 C CA . LEU A 1 183 ? 6.637 8.702 -19.375 1.00 95.31 183 LEU A CA 1
ATOM 1465 C C . LEU A 1 183 ? 5.140 8.402 -19.448 1.00 95.31 183 LEU A C 1
ATOM 1467 O O . LEU A 1 183 ? 4.695 7.712 -20.360 1.00 95.31 183 LEU A O 1
ATOM 1471 N N . GLU A 1 184 ? 4.342 8.992 -18.558 1.00 93.69 184 GLU A N 1
ATOM 1472 C CA . GLU A 1 184 ? 2.884 8.823 -18.529 1.00 93.69 184 GLU A CA 1
ATOM 1473 C C . GLU A 1 184 ? 2.152 9.385 -19.759 1.00 93.69 184 GLU A C 1
ATOM 1475 O O . GLU A 1 184 ? 0.955 9.134 -19.930 1.00 93.69 184 GLU A O 1
ATOM 1480 N N . LYS A 1 185 ? 2.830 10.116 -20.652 1.00 92.25 185 LYS A N 1
ATOM 1481 C CA . LYS A 1 185 ? 2.260 10.504 -21.954 1.00 92.25 185 LYS A CA 1
ATOM 1482 C C . LYS A 1 185 ? 2.295 9.370 -22.974 1.00 92.25 185 LYS A C 1
ATOM 1484 O O . LYS A 1 185 ? 1.558 9.431 -23.957 1.00 92.25 185 LYS A O 1
ATOM 1489 N N . ASN A 1 186 ? 3.143 8.365 -22.768 1.00 93.50 186 ASN A N 1
ATOM 1490 C CA . ASN A 1 186 ? 3.152 7.167 -23.590 1.00 93.50 186 ASN A CA 1
ATOM 1491 C C . ASN A 1 186 ? 1.869 6.359 -23.333 1.00 93.50 186 ASN A C 1
ATOM 1493 O O . ASN A 1 186 ? 1.466 6.170 -22.187 1.00 93.50 186 ASN A O 1
ATOM 1497 N N . GLU A 1 187 ? 1.229 5.873 -24.398 1.00 91.75 187 GLU A N 1
ATOM 1498 C CA . GLU A 1 187 ? -0.032 5.129 -24.300 1.00 91.75 187 GLU A CA 1
ATOM 1499 C C . GLU A 1 187 ? 0.098 3.808 -23.527 1.00 91.75 187 GLU A C 1
ATOM 1501 O O . GLU A 1 187 ? -0.867 3.371 -22.907 1.00 91.75 187 GLU A O 1
ATOM 1506 N N . LYS A 1 188 ? 1.294 3.206 -23.514 1.00 94.19 188 LYS A N 1
ATOM 1507 C CA . LYS A 1 188 ? 1.581 1.956 -22.804 1.00 94.19 188 LYS A CA 1
ATOM 1508 C C . LYS A 1 188 ? 1.903 2.140 -21.332 1.00 94.19 188 LYS A C 1
ATOM 1510 O O . LYS A 1 188 ? 1.769 1.181 -20.579 1.00 94.19 188 LYS A O 1
ATOM 1515 N N . VAL A 1 189 ? 2.327 3.328 -20.912 1.00 94.38 189 VAL A N 1
ATOM 1516 C CA . VAL A 1 189 ? 2.628 3.615 -19.505 1.00 94.38 189 VAL A CA 1
ATOM 1517 C C . VAL A 1 189 ? 1.332 4.016 -18.824 1.00 94.38 189 VAL A C 1
ATOM 1519 O O . VAL A 1 189 ? 0.727 5.017 -19.191 1.00 94.38 189 VAL A O 1
ATOM 1522 N N . LEU A 1 190 ? 0.899 3.263 -17.823 1.00 92.88 190 LEU A N 1
ATOM 1523 C CA . LEU A 1 190 ? -0.276 3.564 -17.012 1.00 92.88 190 LEU A CA 1
ATOM 1524 C C . LEU A 1 190 ? 0.049 4.640 -15.975 1.00 92.88 190 LEU A C 1
ATOM 1526 O O . LEU A 1 190 ? -0.625 5.672 -15.955 1.00 92.88 190 LEU A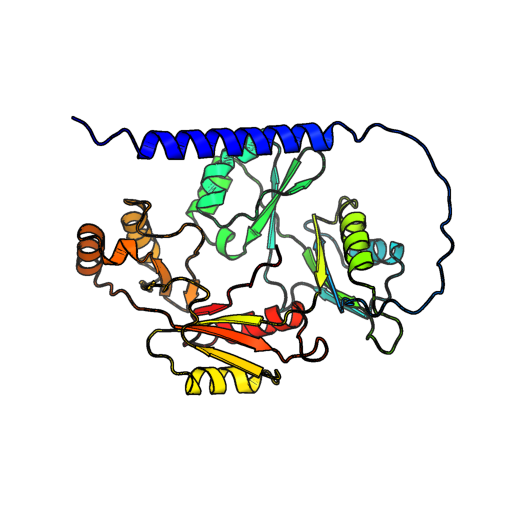 O 1
ATOM 1530 N N . ALA A 1 191 ? 1.113 4.421 -15.202 1.00 92.31 191 ALA A N 1
ATOM 1531 C CA . ALA A 1 191 ? 1.600 5.319 -14.159 1.00 92.31 191 ALA A CA 1
ATOM 1532 C C . ALA A 1 191 ? 3.124 5.204 -14.007 1.00 92.31 191 ALA A C 1
ATOM 1534 O O . ALA A 1 191 ? 3.696 4.137 -14.251 1.00 92.31 191 ALA A O 1
ATOM 1535 N N . ALA A 1 192 ? 3.778 6.277 -13.572 1.00 93.38 192 ALA A N 1
ATOM 1536 C CA . ALA A 1 192 ? 5.198 6.284 -13.244 1.00 93.38 192 ALA A CA 1
ATOM 1537 C C . ALA A 1 192 ? 5.459 7.124 -11.988 1.00 93.38 192 ALA A C 1
ATOM 1539 O O . ALA A 1 192 ? 4.951 8.232 -11.850 1.00 93.38 192 ALA A O 1
ATOM 1540 N N . SER A 1 193 ? 6.301 6.633 -11.080 1.00 93.19 193 SER A N 1
ATOM 1541 C CA . SER A 1 193 ? 6.717 7.389 -9.898 1.00 93.19 193 SER A CA 1
ATOM 1542 C C . SER A 1 193 ? 8.204 7.198 -9.599 1.00 93.19 193 SER A C 1
ATOM 1544 O O . SER A 1 193 ? 8.739 6.101 -9.780 1.00 93.19 193 SER A O 1
ATOM 1546 N N .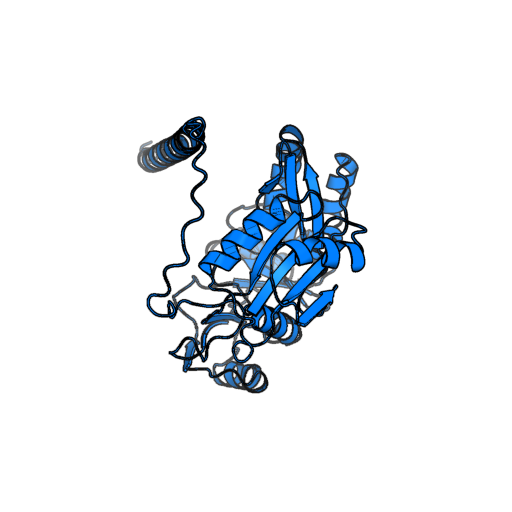 PRO A 1 194 ? 8.913 8.249 -9.158 1.00 93.00 194 PRO A N 1
ATOM 1547 C CA . PRO A 1 194 ? 10.300 8.112 -8.736 1.00 93.00 194 PRO A CA 1
ATOM 1548 C C . PRO A 1 194 ? 10.427 7.333 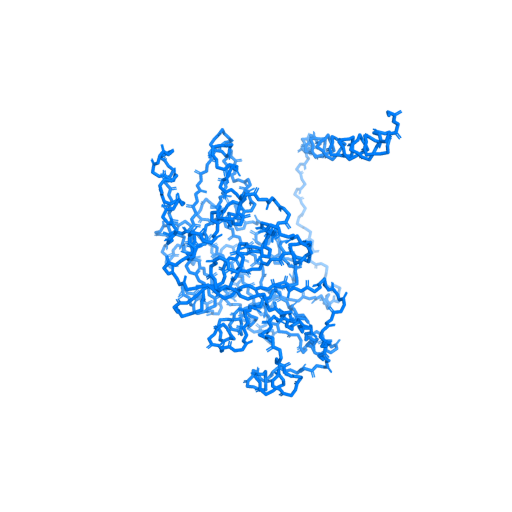-7.421 1.00 93.00 194 PRO A C 1
ATOM 1550 O O . PRO A 1 194 ? 9.623 7.514 -6.512 1.00 93.00 194 PRO A O 1
ATOM 1553 N N . ASP A 1 195 ? 11.491 6.542 -7.290 1.00 91.25 195 ASP A N 1
ATOM 1554 C CA . ASP A 1 195 ? 11.884 5.893 -6.035 1.00 91.25 195 ASP A CA 1
ATOM 1555 C C . ASP A 1 195 ? 12.617 6.893 -5.137 1.00 91.25 195 ASP A C 1
ATOM 1557 O O . ASP A 1 195 ? 13.765 7.282 -5.392 1.00 91.25 195 ASP A O 1
ATOM 1561 N N . THR A 1 196 ? 11.912 7.368 -4.114 1.00 88.06 196 THR A N 1
ATOM 1562 C CA . THR A 1 196 ? 12.389 8.425 -3.221 1.00 88.06 196 THR A CA 1
ATOM 1563 C C . THR A 1 196 ? 12.854 7.866 -1.881 1.00 88.06 196 THR A C 1
ATOM 1565 O O . THR A 1 196 ? 12.605 6.713 -1.542 1.00 88.06 196 THR A O 1
ATOM 1568 N N . ARG A 1 197 ? 13.582 8.681 -1.110 1.00 86.56 197 ARG A N 1
ATOM 1569 C CA . ARG A 1 197 ? 14.013 8.288 0.234 1.00 86.56 197 ARG A CA 1
ATOM 1570 C C . ARG A 1 197 ? 12.938 8.567 1.270 1.00 86.56 197 ARG A C 1
ATOM 1572 O O . ARG A 1 197 ? 12.428 9.688 1.330 1.00 86.56 197 ARG A O 1
ATOM 1579 N N . ILE A 1 198 ? 12.738 7.607 2.162 1.00 84.75 198 ILE A N 1
ATOM 1580 C CA . ILE A 1 198 ? 11.874 7.722 3.332 1.00 84.75 198 ILE A CA 1
ATOM 1581 C C . ILE A 1 198 ? 12.695 7.676 4.621 1.00 84.75 198 ILE A C 1
ATOM 1583 O O . ILE A 1 198 ? 13.739 7.026 4.708 1.00 84.75 198 ILE A O 1
ATOM 1587 N N . ASN A 1 199 ? 12.210 8.367 5.646 1.00 86.00 199 ASN A N 1
ATOM 1588 C CA . ASN A 1 199 ? 12.890 8.480 6.934 1.00 86.00 199 ASN A CA 1
ATOM 1589 C C . ASN A 1 199 ? 12.078 7.962 8.117 1.00 86.00 199 ASN A C 1
ATOM 1591 O O . ASN A 1 199 ? 12.565 8.028 9.242 1.00 86.00 199 ASN A O 1
ATOM 1595 N N . HIS A 1 200 ? 10.871 7.457 7.876 1.00 87.19 200 HIS A N 1
ATOM 1596 C CA . HIS A 1 200 ? 10.036 6.862 8.905 1.00 87.19 200 HIS A CA 1
ATOM 1597 C C . HIS A 1 200 ? 9.414 5.572 8.387 1.00 87.19 200 HIS A C 1
ATOM 1599 O O . HIS A 1 200 ? 8.981 5.527 7.240 1.00 87.19 200 HIS A O 1
ATOM 1605 N N . LEU A 1 201 ? 9.346 4.562 9.249 1.00 88.94 201 LEU A N 1
ATOM 1606 C CA . LEU A 1 201 ? 8.486 3.397 9.068 1.00 88.94 201 LEU A CA 1
ATOM 1607 C C . LEU A 1 201 ? 7.409 3.456 10.138 1.00 88.94 201 LEU A C 1
ATOM 1609 O O . LEU A 1 201 ? 7.735 3.544 11.322 1.00 88.94 201 LEU A O 1
ATOM 1613 N N . LEU A 1 202 ? 6.146 3.406 9.736 1.00 89.62 202 LEU A N 1
ATOM 1614 C CA . LEU A 1 202 ? 5.037 3.289 10.668 1.00 89.62 202 LEU A CA 1
ATOM 1615 C C . LEU A 1 202 ? 4.557 1.843 10.636 1.00 89.62 202 LEU A C 1
ATOM 1617 O O . LEU A 1 202 ? 4.083 1.364 9.612 1.00 89.62 202 LEU A O 1
ATOM 1621 N N . ILE A 1 203 ? 4.743 1.121 11.735 1.00 91.56 203 ILE A N 1
ATOM 1622 C CA . ILE A 1 203 ? 4.468 -0.315 11.801 1.00 91.56 203 ILE A CA 1
ATOM 1623 C C . ILE A 1 203 ? 3.457 -0.565 12.909 1.00 91.56 203 ILE A C 1
ATOM 1625 O O . ILE A 1 203 ? 3.625 -0.095 14.034 1.00 91.56 203 ILE A O 1
ATOM 1629 N N . GLU A 1 204 ? 2.418 -1.316 12.574 1.00 92.19 204 GLU A N 1
ATOM 1630 C CA . GLU A 1 204 ? 1.381 -1.758 13.493 1.00 92.19 204 GLU A CA 1
ATOM 1631 C C . GLU A 1 204 ? 1.676 -3.198 13.921 1.00 92.19 204 GLU A C 1
ATOM 1633 O O . GLU A 1 204 ? 1.863 -4.083 13.081 1.00 92.19 204 GLU A O 1
ATOM 1638 N N . PHE A 1 205 ? 1.732 -3.432 15.228 1.00 94.19 205 PHE A N 1
ATOM 1639 C CA . PHE A 1 205 ? 2.017 -4.723 15.845 1.00 94.19 205 PHE A CA 1
ATOM 1640 C C . PHE A 1 205 ? 0.816 -5.242 16.644 1.00 94.19 205 PHE A C 1
ATOM 1642 O O . PHE A 1 205 ? -0.079 -4.486 17.024 1.00 94.19 205 PHE A O 1
ATOM 1649 N N . GLU A 1 206 ? 0.816 -6.547 16.917 1.00 94.81 206 GLU A N 1
ATOM 1650 C CA . GLU A 1 206 ? -0.156 -7.198 17.792 1.00 94.81 206 GLU A CA 1
ATOM 1651 C C . GLU A 1 206 ? -0.156 -6.607 19.206 1.00 94.81 206 GLU A C 1
ATOM 1653 O O . GLU A 1 206 ? 0.846 -6.069 19.690 1.00 94.81 206 GLU A O 1
ATOM 1658 N N . ASP A 1 207 ? -1.278 -6.816 19.893 1.00 93.38 207 ASP A N 1
ATOM 1659 C CA . ASP A 1 207 ? -1.467 -6.402 21.280 1.00 93.38 207 ASP A CA 1
ATOM 1660 C C . ASP A 1 207 ? -0.409 -7.028 22.188 1.00 93.38 207 ASP A C 1
ATOM 1662 O O . ASP A 1 207 ? -0.036 -8.196 22.027 1.00 93.38 207 ASP A O 1
ATOM 1666 N N . GLY A 1 208 ? 0.067 -6.250 23.156 1.00 92.19 208 GLY A N 1
ATOM 1667 C CA . GLY A 1 208 ? 1.060 -6.697 24.126 1.00 92.19 208 GLY A CA 1
ATOM 1668 C C . GLY A 1 208 ? 2.452 -6.981 23.554 1.00 92.19 208 GLY A C 1
ATOM 1669 O O . GLY A 1 208 ? 3.310 -7.437 24.311 1.00 92.19 208 GLY A O 1
ATOM 1670 N N . THR A 1 209 ? 2.709 -6.696 22.268 1.00 94.69 209 THR A N 1
ATOM 1671 C CA . THR A 1 209 ? 4.088 -6.595 21.764 1.00 94.69 209 THR A CA 1
ATOM 1672 C C . THR A 1 209 ? 4.843 -5.597 22.647 1.00 94.69 209 THR A C 1
ATOM 1674 O O . THR A 1 209 ? 4.239 -4.677 23.204 1.00 94.69 209 THR A O 1
ATOM 1677 N N . THR A 1 210 ? 6.146 -5.790 22.830 1.00 92.69 210 THR A N 1
ATOM 1678 C CA . THR A 1 210 ? 7.019 -4.914 23.624 1.00 92.69 210 THR A CA 1
ATOM 1679 C C . THR A 1 210 ? 8.056 -4.204 22.753 1.00 92.69 210 THR A C 1
ATOM 1681 O O . THR A 1 210 ? 8.452 -4.694 21.696 1.00 92.69 210 THR A O 1
ATOM 1684 N N . GLU A 1 211 ? 8.599 -3.077 23.226 1.00 90.50 211 GLU A N 1
ATOM 1685 C CA . GLU A 1 211 ? 9.675 -2.356 22.523 1.00 90.50 211 GLU A CA 1
ATOM 1686 C C . GLU A 1 211 ? 10.904 -3.249 22.253 1.00 90.50 211 GLU A C 1
ATOM 1688 O O . GLU A 1 211 ? 11.560 -3.129 21.217 1.00 90.50 211 GLU A O 1
ATOM 1693 N N . GLN A 1 212 ? 11.219 -4.176 23.166 1.00 91.94 212 GLN A N 1
ATOM 1694 C CA . GLN A 1 212 ? 12.325 -5.120 22.989 1.00 91.94 212 GLN A CA 1
ATOM 1695 C C . GLN A 1 212 ? 12.053 -6.121 21.856 1.00 91.94 212 GLN A C 1
ATOM 1697 O O . GLN A 1 212 ? 12.965 -6.433 21.085 1.00 91.94 212 GLN A O 1
ATOM 1702 N N . GLU A 1 213 ? 10.818 -6.606 21.727 1.00 94.44 213 GLU A N 1
ATOM 1703 C CA . GLU A 1 213 ? 10.416 -7.464 20.610 1.00 94.44 213 GLU A CA 1
ATOM 1704 C C . GLU A 1 213 ? 10.463 -6.698 19.288 1.00 94.44 213 GLU A C 1
ATOM 1706 O O . GLU A 1 213 ? 11.053 -7.199 18.333 1.00 94.44 213 GLU A O 1
ATOM 1711 N N . VAL A 1 214 ? 9.961 -5.457 19.249 1.00 92.00 214 VAL A N 1
ATOM 1712 C CA . VAL A 1 214 ? 10.056 -4.590 18.061 1.00 92.00 214 VAL A CA 1
ATOM 1713 C C . VAL A 1 214 ? 11.512 -4.423 17.620 1.00 92.00 214 VAL A C 1
ATOM 1715 O O . VAL A 1 214 ? 11.831 -4.653 16.453 1.00 92.00 214 VAL A O 1
ATOM 1718 N N . LYS A 1 215 ? 12.428 -4.107 18.546 1.00 91.06 215 LYS A N 1
ATOM 1719 C CA . LYS A 1 215 ? 13.868 -4.010 18.239 1.00 91.06 215 LYS A CA 1
ATOM 1720 C C . LYS A 1 215 ? 14.424 -5.312 17.672 1.00 91.06 215 LYS A C 1
ATOM 1722 O O . LYS A 1 215 ? 15.131 -5.273 16.671 1.00 91.06 215 LYS A O 1
ATOM 1727 N N . SER A 1 216 ? 14.071 -6.445 18.275 1.00 92.44 216 SER A N 1
ATOM 1728 C CA . SER A 1 216 ? 14.541 -7.768 17.844 1.00 92.44 216 SER A CA 1
ATOM 1729 C C . SER A 1 216 ? 14.034 -8.129 16.442 1.00 92.44 216 SER A C 1
ATOM 1731 O O . SER A 1 216 ? 14.776 -8.685 15.635 1.00 92.44 216 SER A O 1
ATOM 1733 N N . ILE A 1 217 ? 12.783 -7.779 16.120 1.00 93.31 217 ILE A N 1
ATOM 1734 C CA . ILE A 1 217 ? 12.191 -7.981 14.789 1.00 93.31 217 ILE A CA 1
ATOM 1735 C C . ILE A 1 217 ? 12.904 -7.124 13.738 1.00 93.31 217 ILE A C 1
ATOM 1737 O O . ILE A 1 217 ? 13.103 -7.577 12.609 1.00 93.31 217 ILE A O 1
ATOM 1741 N N . LEU A 1 218 ? 13.286 -5.895 14.096 1.00 90.62 218 LEU A N 1
ATOM 1742 C CA . LEU A 1 218 ? 13.872 -4.936 13.161 1.00 90.62 218 LEU A CA 1
ATOM 1743 C C . LEU A 1 218 ? 15.394 -5.061 12.998 1.00 90.62 218 LEU A C 1
ATOM 1745 O O . LEU A 1 218 ? 15.924 -4.653 11.965 1.00 90.62 218 LEU A O 1
ATOM 1749 N N . GLU A 1 219 ? 16.096 -5.668 13.958 1.00 88.19 219 GLU A N 1
ATOM 1750 C CA . GLU A 1 219 ? 17.560 -5.819 13.956 1.00 88.19 219 GLU A CA 1
ATOM 1751 C C . GLU A 1 219 ? 18.093 -6.511 12.687 1.00 88.19 219 GLU A C 1
ATOM 1753 O O . GLU A 1 219 ? 19.173 -6.176 12.196 1.00 88.19 219 GLU A O 1
ATOM 1758 N N . LYS A 1 220 ? 17.308 -7.414 12.081 1.00 86.81 220 LYS A N 1
ATOM 1759 C CA . LYS A 1 220 ? 17.707 -8.128 10.858 1.00 86.81 220 LYS A CA 1
ATOM 1760 C C . LYS A 1 220 ? 17.808 -7.254 9.603 1.00 86.81 220 LYS A C 1
ATOM 1762 O O . LYS A 1 220 ? 18.457 -7.669 8.647 1.00 86.81 220 LYS A O 1
ATOM 1767 N N . TYR A 1 221 ? 17.188 -6.072 9.574 1.00 84.38 221 TYR A N 1
ATOM 1768 C CA . TYR A 1 221 ? 17.116 -5.251 8.357 1.00 84.38 221 TYR A CA 1
ATOM 1769 C C . TYR A 1 221 ? 18.313 -4.314 8.157 1.00 84.38 221 TYR A C 1
ATOM 1771 O O . TYR A 1 221 ? 18.335 -3.565 7.183 1.00 84.38 221 TYR A O 1
ATOM 1779 N N . ASN A 1 222 ? 19.316 -4.347 9.045 1.00 72.06 222 ASN A N 1
ATOM 1780 C CA . ASN A 1 222 ? 20.518 -3.500 8.985 1.00 72.06 222 ASN A CA 1
ATOM 1781 C C . ASN A 1 222 ? 20.210 -1.995 8.787 1.00 72.06 222 ASN A C 1
ATOM 1783 O O . ASN A 1 222 ? 21.011 -1.240 8.235 1.00 72.06 222 ASN A O 1
ATOM 1787 N N . THR A 1 223 ? 19.030 -1.547 9.217 1.00 73.19 223 THR A N 1
ATOM 1788 C CA . THR A 1 223 ? 18.622 -0.145 9.160 1.00 73.19 223 THR A CA 1
ATOM 1789 C C . THR A 1 223 ? 19.168 0.585 10.384 1.00 73.19 223 THR A C 1
ATOM 1791 O O . THR A 1 223 ? 19.151 0.074 11.505 1.00 73.19 223 THR A O 1
ATOM 1794 N N . THR A 1 224 ? 19.681 1.805 10.197 1.00 76.75 224 THR A N 1
ATOM 1795 C CA . THR A 1 224 ? 20.161 2.620 11.325 1.00 76.75 224 THR A CA 1
ATOM 1796 C C . THR A 1 224 ? 18.965 3.267 12.020 1.00 76.75 224 THR A C 1
ATOM 1798 O O . THR A 1 224 ? 18.573 4.391 11.705 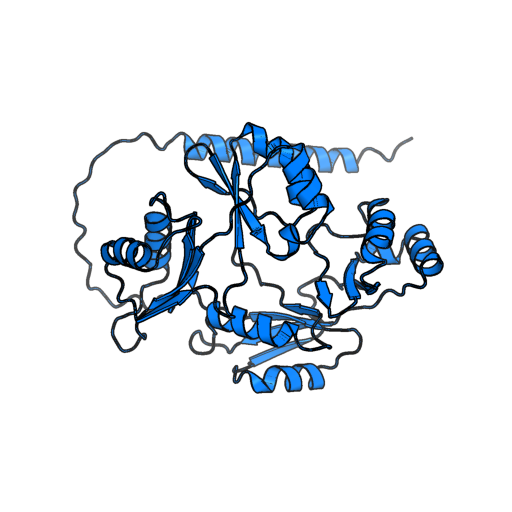1.00 76.75 224 THR A O 1
ATOM 1801 N N . MET A 1 225 ? 18.366 2.533 12.956 1.00 75.50 225 MET A N 1
ATOM 1802 C CA . MET A 1 225 ? 17.260 3.017 13.782 1.00 75.50 225 MET A CA 1
ATOM 1803 C C . MET A 1 225 ? 17.762 4.100 14.741 1.00 75.50 225 MET A C 1
ATOM 1805 O O . MET A 1 225 ? 18.628 3.848 15.577 1.00 75.50 225 MET A O 1
ATOM 1809 N N . ASN A 1 226 ? 17.233 5.315 14.608 1.00 76.88 226 ASN A N 1
ATOM 1810 C CA . ASN A 1 226 ? 17.602 6.444 15.459 1.00 76.88 226 ASN A CA 1
ATOM 1811 C C . ASN A 1 226 ? 16.701 6.520 16.692 1.00 76.88 226 ASN A C 1
ATOM 1813 O O . ASN A 1 226 ? 17.184 6.582 17.819 1.00 76.88 226 ASN A O 1
ATOM 1817 N N . THR A 1 227 ? 15.389 6.477 16.469 1.00 82.88 227 THR A N 1
ATOM 1818 C CA . THR A 1 227 ? 14.376 6.497 17.524 1.00 82.88 227 THR A CA 1
ATOM 1819 C C . THR A 1 227 ? 13.231 5.563 17.155 1.00 82.88 227 THR A C 1
ATOM 1821 O O . THR A 1 227 ? 12.870 5.441 15.984 1.00 82.88 227 THR A O 1
ATOM 1824 N N . ILE A 1 228 ? 12.673 4.902 18.166 1.00 84.06 228 ILE A N 1
ATOM 1825 C CA . ILE A 1 228 ? 11.412 4.169 18.078 1.00 84.06 228 ILE A CA 1
ATOM 1826 C C . ILE A 1 228 ? 10.462 4.908 19.008 1.00 84.06 228 ILE A C 1
ATOM 1828 O O . ILE A 1 228 ? 10.676 4.931 20.219 1.00 84.06 228 ILE A O 1
ATOM 1832 N N . GLU A 1 229 ? 9.463 5.563 18.437 1.00 83.88 229 GLU A N 1
ATOM 1833 C CA . GLU A 1 229 ? 8.362 6.121 19.205 1.00 83.88 229 GLU A CA 1
ATOM 1834 C C . GLU A 1 229 ? 7.312 5.025 19.369 1.00 83.88 229 GLU A C 1
ATOM 1836 O O . GLU A 1 229 ? 6.652 4.628 18.406 1.00 83.88 229 GLU A O 1
ATOM 1841 N N . TYR A 1 230 ? 7.249 4.488 20.584 1.00 79.81 230 TYR A N 1
ATOM 1842 C CA . TYR A 1 230 ? 6.341 3.419 20.964 1.00 79.81 230 TYR A CA 1
ATOM 1843 C C . TYR A 1 230 ? 4.996 3.993 21.382 1.00 79.81 230 TYR A C 1
ATOM 1845 O O . TYR A 1 230 ? 4.982 4.952 22.153 1.00 79.81 230 TYR A O 1
ATOM 1853 N N . ASP A 1 231 ? 3.907 3.386 20.910 1.00 68.88 231 ASP A N 1
ATOM 1854 C CA . ASP A 1 231 ? 2.542 3.853 21.174 1.00 68.88 231 ASP A CA 1
ATOM 1855 C C . ASP A 1 231 ? 2.397 5.342 20.833 1.00 68.88 231 ASP A C 1
ATOM 1857 O O . ASP A 1 231 ? 2.070 6.209 21.646 1.00 68.88 231 ASP A O 1
ATOM 1861 N N . SER A 1 232 ? 2.840 5.654 19.616 1.00 61.16 232 SER A N 1
ATOM 1862 C CA . SER A 1 232 ? 3.006 7.024 19.174 1.00 61.16 232 SER A CA 1
ATOM 1863 C C . SER A 1 232 ? 1.652 7.725 19.103 1.00 61.16 232 SER A C 1
ATOM 1865 O O . SER A 1 232 ? 0.802 7.371 18.289 1.00 61.16 232 SER A O 1
ATOM 1867 N N . ASN A 1 233 ? 1.511 8.816 19.861 1.00 64.38 233 ASN A N 1
ATOM 1868 C CA . ASN A 1 233 ? 0.352 9.717 19.801 1.00 64.38 233 ASN A CA 1
ATOM 1869 C C . ASN A 1 233 ? 0.196 10.417 18.431 1.00 64.38 233 ASN A C 1
ATOM 1871 O O . ASN A 1 233 ? -0.662 11.288 18.274 1.00 64.38 233 ASN A O 1
ATOM 1875 N N . LEU A 1 234 ? 1.054 10.114 17.448 1.00 63.09 234 LEU A N 1
ATOM 1876 C CA . LEU A 1 234 ? 0.936 10.612 16.078 1.00 63.09 234 LEU A CA 1
ATOM 1877 C C . LEU A 1 234 ? -0.336 10.107 15.382 1.00 63.09 234 LEU A C 1
ATOM 1879 O O . LEU A 1 234 ? -0.766 10.721 14.404 1.00 63.09 234 LEU A O 1
ATOM 1883 N N . GLN A 1 235 ? -0.928 9.010 15.857 1.00 65.94 235 GLN A N 1
ATOM 1884 C CA . GLN A 1 235 ? -2.174 8.436 15.350 1.00 65.94 235 GLN A CA 1
ATOM 1885 C C . GLN A 1 235 ? -3.084 8.060 16.533 1.00 65.94 235 GLN A C 1
ATOM 1887 O O . GLN A 1 235 ? -2.579 7.818 17.629 1.00 65.94 235 GLN A O 1
ATOM 1892 N N . PRO A 1 236 ? -4.414 8.027 16.338 1.00 70.94 236 PRO A N 1
ATOM 1893 C CA . PRO A 1 236 ? -5.332 7.517 17.353 1.00 70.94 236 PRO A CA 1
ATOM 1894 C C . PRO A 1 236 ? -5.046 6.043 17.663 1.00 70.94 236 PRO A C 1
ATOM 1896 O O . PRO A 1 236 ? -4.517 5.316 16.815 1.00 70.94 236 PRO A O 1
ATOM 1899 N N . GLU A 1 237 ? -5.433 5.604 18.861 1.00 79.12 237 GLU A N 1
ATOM 1900 C CA . GLU A 1 237 ? -5.396 4.189 19.229 1.00 79.12 237 GLU A CA 1
ATOM 1901 C C . GLU A 1 237 ? -6.164 3.361 18.194 1.00 79.12 237 GLU A C 1
ATOM 1903 O O . GLU A 1 237 ? -7.252 3.730 17.740 1.00 79.12 237 GLU A O 1
ATOM 1908 N N . ARG A 1 238 ? -5.575 2.235 17.794 1.00 84.69 238 ARG A N 1
ATOM 1909 C CA . ARG A 1 238 ? -6.147 1.364 16.770 1.00 84.69 238 ARG A CA 1
ATOM 1910 C C . ARG A 1 238 ? -6.569 0.053 17.397 1.00 84.69 238 ARG A C 1
ATOM 1912 O O . ARG A 1 238 ? -5.751 -0.663 17.980 1.00 84.69 238 ARG A O 1
ATOM 1919 N N . TYR A 1 239 ? -7.836 -0.269 17.206 1.00 93.88 239 TYR A N 1
ATOM 1920 C CA . TYR A 1 239 ? -8.468 -1.475 17.704 1.00 93.88 239 TYR A CA 1
ATOM 1921 C C . TYR A 1 239 ? -8.673 -2.451 16.551 1.00 93.88 239 TYR A C 1
ATOM 1923 O O . TYR A 1 239 ? -8.942 -2.040 15.421 1.00 93.88 239 TYR A O 1
ATOM 1931 N N . TYR A 1 240 ? -8.563 -3.750 16.808 1.00 95.75 240 TYR A N 1
ATOM 1932 C CA . TYR A 1 240 ? -8.796 -4.757 15.778 1.00 95.75 240 TYR A CA 1
ATOM 1933 C C . TYR A 1 240 ? -9.450 -6.028 16.311 1.00 95.75 240 TYR A C 1
ATOM 1935 O O . TYR A 1 240 ? -9.396 -6.351 17.500 1.00 95.75 240 TYR A O 1
ATOM 1943 N N . LEU A 1 241 ? -10.057 -6.764 15.384 1.00 97.00 241 LEU A N 1
ATOM 1944 C CA . LEU A 1 241 ? -10.614 -8.096 15.571 1.00 97.00 241 LEU A CA 1
ATOM 1945 C C . LEU A 1 241 ? -9.759 -9.111 14.816 1.00 97.00 241 LEU A C 1
ATOM 1947 O O . LEU A 1 241 ? -9.291 -8.836 13.711 1.00 97.00 241 LEU A O 1
ATOM 1951 N N . VAL A 1 242 ? -9.608 -10.301 15.389 1.00 96.75 242 VAL A N 1
ATOM 1952 C CA . VAL A 1 242 ? -9.062 -11.472 14.695 1.00 96.75 242 VAL A CA 1
ATOM 1953 C C . VAL A 1 242 ? -10.236 -12.354 14.293 1.00 96.75 242 VAL A C 1
ATOM 1955 O O . VAL A 1 242 ? -10.960 -12.837 15.160 1.00 96.75 242 VAL A O 1
ATOM 1958 N N . VAL A 1 243 ? -10.444 -12.543 12.993 1.00 95.56 243 VAL A N 1
ATOM 1959 C CA . VAL A 1 243 ? -11.624 -13.226 12.449 1.00 95.56 243 VAL A CA 1
ATOM 1960 C C . VAL A 1 243 ? -11.197 -14.381 11.555 1.00 95.56 243 VAL A C 1
ATOM 1962 O O . VAL A 1 243 ? -10.446 -14.178 10.604 1.00 95.56 243 VAL A O 1
ATOM 1965 N N . ASP A 1 244 ? -11.694 -15.588 11.820 1.00 95.56 244 ASP A N 1
ATOM 1966 C CA . ASP A 1 244 ? -11.442 -16.748 10.958 1.00 95.56 244 ASP A CA 1
ATOM 1967 C C . ASP A 1 244 ? -11.862 -16.469 9.503 1.00 95.56 244 ASP A C 1
ATOM 1969 O O . ASP A 1 244 ? -12.880 -15.823 9.233 1.00 95.56 244 ASP A O 1
ATOM 1973 N N . ALA A 1 245 ? -11.083 -16.964 8.538 1.00 90.25 245 ALA A N 1
ATOM 1974 C CA . ALA A 1 245 ? -11.296 -16.662 7.122 1.00 90.25 245 ALA A CA 1
ATOM 1975 C C . ALA A 1 245 ? -12.675 -17.086 6.584 1.00 90.25 245 ALA A C 1
ATOM 1977 O O . ALA A 1 245 ? -13.178 -16.455 5.655 1.00 90.25 245 ALA A O 1
ATOM 1978 N N . ASP A 1 246 ? -13.288 -18.126 7.152 1.00 91.12 246 ASP A N 1
ATOM 1979 C CA . ASP A 1 246 ? -14.624 -18.607 6.787 1.00 91.12 246 ASP A CA 1
ATOM 1980 C C . ASP A 1 246 ? -15.758 -17.734 7.349 1.00 91.12 246 ASP A C 1
ATOM 1982 O O . ASP A 1 246 ? -16.828 -17.678 6.748 1.00 91.12 246 ASP A O 1
ATOM 1986 N N . LYS A 1 247 ? -15.509 -17.005 8.443 1.00 92.94 247 LYS A N 1
ATOM 1987 C CA . LYS A 1 247 ? -16.467 -16.089 9.084 1.00 92.94 247 LYS A CA 1
ATOM 1988 C C . LYS A 1 247 ? -16.302 -14.629 8.675 1.00 92.94 247 LYS A C 1
ATOM 1990 O O . LYS A 1 247 ? -17.176 -13.821 8.984 1.00 92.94 247 LYS A O 1
ATOM 1995 N N . ARG A 1 248 ? -15.211 -14.273 7.981 1.00 91.38 248 ARG A N 1
ATOM 1996 C CA . ARG A 1 248 ? -14.886 -12.890 7.573 1.00 91.38 248 ARG A CA 1
ATOM 1997 C C . ARG A 1 248 ? -16.108 -12.138 7.040 1.00 91.38 248 ARG A C 1
ATOM 1999 O O . ARG A 1 248 ? -16.389 -11.034 7.492 1.00 91.38 248 ARG A O 1
ATOM 2006 N N . MET A 1 249 ? -16.823 -12.740 6.088 1.00 88.38 249 MET A N 1
ATOM 2007 C CA . MET A 1 249 ? -17.948 -12.084 5.417 1.00 88.38 249 MET A CA 1
ATOM 2008 C C . MET A 1 249 ? -19.148 -11.890 6.349 1.00 88.38 249 MET A C 1
ATOM 2010 O O . MET A 1 249 ? -19.760 -10.829 6.341 1.00 88.38 249 MET A O 1
ATOM 2014 N N . ASP A 1 250 ? -19.460 -12.876 7.191 1.00 90.19 250 ASP A N 1
ATOM 2015 C CA . ASP A 1 250 ? -20.557 -12.768 8.157 1.00 90.19 250 ASP A CA 1
ATOM 2016 C C . ASP A 1 250 ? -20.289 -11.652 9.173 1.00 90.19 250 ASP A C 1
ATOM 2018 O O . ASP A 1 250 ? -21.174 -10.847 9.466 1.00 90.19 250 ASP A O 1
ATOM 2022 N N . VAL A 1 251 ? -19.046 -11.552 9.651 1.00 93.06 251 VAL A N 1
ATOM 2023 C CA . VAL A 1 251 ? -18.623 -10.485 10.563 1.00 93.06 251 VAL A CA 1
ATOM 2024 C C . VAL A 1 251 ? -18.646 -9.128 9.865 1.00 93.06 251 VAL A C 1
ATOM 2026 O O . VAL A 1 251 ? -19.197 -8.183 10.417 1.00 93.06 251 VAL A O 1
ATOM 2029 N N . ARG A 1 252 ? -18.131 -9.018 8.634 1.00 88.69 252 ARG A N 1
ATOM 2030 C CA . ARG A 1 252 ? -18.189 -7.769 7.854 1.00 88.69 252 ARG A CA 1
ATOM 2031 C C . ARG A 1 252 ? -19.627 -7.312 7.588 1.00 88.69 252 ARG A C 1
ATOM 2033 O O . ARG A 1 252 ? -19.906 -6.127 7.722 1.00 88.69 252 ARG A O 1
ATOM 2040 N N . ASN A 1 253 ? -20.551 -8.232 7.312 1.00 88.00 253 ASN A N 1
ATOM 2041 C CA . ASN A 1 253 ? -21.972 -7.914 7.136 1.00 88.00 253 ASN A CA 1
ATOM 2042 C C . ASN A 1 253 ? -22.635 -7.399 8.421 1.00 88.00 253 ASN A C 1
ATOM 2044 O O . ASN A 1 253 ? -23.548 -6.578 8.361 1.00 88.00 253 ASN A O 1
ATOM 2048 N N . GLU A 1 254 ? -22.224 -7.898 9.589 1.00 93.25 254 GLU A N 1
ATOM 2049 C CA . GLU A 1 254 ? -22.666 -7.351 10.875 1.00 93.25 254 GLU A CA 1
ATOM 2050 C C . GLU A 1 254 ? -22.029 -5.978 11.133 1.00 93.25 254 GLU A C 1
ATOM 2052 O O . GLU A 1 254 ? -22.736 -5.065 11.551 1.00 93.25 254 GLU A O 1
ATOM 2057 N N . LEU A 1 255 ? -20.735 -5.816 10.826 1.00 92.06 255 LEU A N 1
ATOM 2058 C CA . LEU A 1 255 ? -20.009 -4.553 10.984 1.00 92.06 255 LEU A CA 1
ATOM 2059 C C . LEU A 1 255 ? -20.586 -3.427 10.118 1.00 92.06 255 LEU A C 1
ATOM 2061 O O . LEU A 1 255 ? -20.754 -2.317 10.602 1.00 92.06 255 LEU A O 1
ATOM 2065 N N . GLY A 1 256 ? -20.975 -3.729 8.877 1.00 87.94 256 GLY A N 1
ATOM 2066 C CA . GLY A 1 256 ? -21.559 -2.763 7.940 1.00 87.94 256 GLY A CA 1
ATOM 2067 C C . GLY A 1 256 ? -22.968 -2.273 8.297 1.00 87.94 256 GLY A C 1
ATOM 2068 O O . GLY A 1 256 ? -23.566 -1.526 7.528 1.00 87.94 256 GLY A O 1
ATOM 2069 N N . LYS A 1 257 ? -23.535 -2.690 9.438 1.00 88.69 257 LYS A N 1
ATOM 2070 C CA . LYS A 1 257 ? -24.829 -2.182 9.923 1.00 88.69 257 LYS A CA 1
ATOM 2071 C C . LYS A 1 257 ? -24.725 -0.803 10.568 1.00 88.69 257 LYS A C 1
ATOM 2073 O O . LYS A 1 257 ? -25.754 -0.136 10.677 1.00 88.69 257 LYS A O 1
ATOM 2078 N N . ASP A 1 258 ? -23.530 -0.403 10.995 1.00 90.81 258 ASP A N 1
ATOM 2079 C CA . ASP A 1 258 ? -23.257 0.914 11.562 1.00 90.81 258 ASP A CA 1
ATOM 2080 C C . ASP A 1 258 ? -21.948 1.466 10.987 1.00 90.81 258 ASP A C 1
ATOM 2082 O O . ASP A 1 258 ? -20.881 0.868 11.128 1.00 90.81 258 ASP A O 1
ATOM 2086 N N . GLU A 1 259 ? -22.037 2.625 10.338 1.00 86.62 259 GLU A N 1
ATOM 2087 C CA . GLU A 1 259 ? -20.898 3.294 9.700 1.00 86.62 259 GLU A CA 1
ATOM 2088 C C . GLU A 1 259 ? -19.798 3.688 10.695 1.00 86.62 259 GLU A C 1
ATOM 2090 O O . GLU A 1 259 ? -18.649 3.864 10.302 1.00 86.62 259 GLU A O 1
ATOM 2095 N N . ASN A 1 260 ? -20.118 3.792 11.989 1.00 90.81 260 ASN A N 1
ATOM 2096 C CA . ASN A 1 260 ? -19.152 4.205 13.000 1.00 90.81 260 ASN A CA 1
ATOM 2097 C C . ASN A 1 260 ? -18.286 3.048 13.500 1.00 90.81 260 ASN A C 1
ATOM 2099 O O . ASN A 1 260 ? -17.338 3.302 14.235 1.00 90.81 260 ASN A O 1
ATOM 2103 N N . TRP A 1 261 ? -18.581 1.786 13.166 1.00 93.44 261 TRP A N 1
ATOM 2104 C CA . TRP A 1 261 ? -17.855 0.649 13.748 1.00 93.44 261 TRP A CA 1
ATOM 2105 C C . TRP A 1 261 ? -16.520 0.347 13.066 1.00 93.44 261 TRP A C 1
ATOM 2107 O O . TRP A 1 261 ? -15.598 -0.165 13.704 1.00 93.44 261 TRP A O 1
ATOM 2117 N N . THR A 1 262 ? -16.386 0.683 11.787 1.00 88.50 262 THR A N 1
ATOM 2118 C CA . THR A 1 262 ? -15.159 0.487 11.007 1.00 88.50 262 THR A CA 1
ATOM 2119 C C . THR A 1 262 ? -14.856 1.730 10.194 1.00 88.50 262 THR A C 1
ATOM 2121 O O . THR A 1 262 ? -15.773 2.352 9.674 1.00 88.50 262 THR A O 1
ATOM 2124 N N . ASP A 1 263 ? -13.577 2.052 10.025 1.00 79.88 263 ASP A N 1
ATOM 2125 C CA . ASP A 1 263 ? -13.158 3.104 9.101 1.00 79.88 263 ASP A CA 1
ATOM 2126 C C . ASP A 1 263 ? -12.919 2.484 7.709 1.00 79.88 263 ASP A C 1
ATOM 2128 O O . ASP A 1 263 ? -12.118 1.543 7.611 1.00 79.88 263 ASP A O 1
ATOM 2132 N N . PRO A 1 264 ? -13.585 2.964 6.640 1.00 70.50 264 PRO A N 1
ATOM 2133 C CA . PRO A 1 264 ? -13.408 2.433 5.285 1.00 70.50 264 PRO A CA 1
ATOM 2134 C C . PRO A 1 264 ? -11.964 2.555 4.772 1.00 70.50 264 PRO A C 1
ATOM 2136 O O . PRO A 1 264 ? -11.559 1.807 3.884 1.00 70.50 264 PRO A O 1
ATOM 2139 N N . ILE A 1 265 ? -11.150 3.438 5.362 1.00 72.19 265 ILE A N 1
ATOM 2140 C CA . ILE A 1 265 ? -9.729 3.586 5.028 1.00 72.19 265 ILE A CA 1
ATOM 2141 C C . ILE A 1 265 ? -8.930 2.321 5.395 1.00 72.19 265 ILE A C 1
ATOM 2143 O O . ILE A 1 265 ? -7.892 2.052 4.785 1.00 72.19 265 ILE A O 1
ATOM 2147 N N . TYR A 1 266 ? -9.379 1.527 6.377 1.00 77.56 266 TYR A N 1
ATOM 2148 C CA . TYR A 1 266 ? -8.642 0.355 6.855 1.00 77.56 266 TYR A CA 1
ATOM 2149 C C . TYR A 1 266 ? -9.199 -0.960 6.315 1.00 77.56 266 TYR A C 1
ATOM 2151 O O . TYR A 1 266 ? -10.315 -1.402 6.603 1.00 77.56 266 TYR A O 1
ATOM 2159 N N . HIS A 1 267 ? -8.347 -1.631 5.553 1.00 77.44 267 HIS A N 1
ATOM 2160 C CA . HIS A 1 267 ? -8.675 -2.876 4.881 1.00 77.44 267 HIS A CA 1
ATOM 2161 C C . HIS A 1 267 ? -8.456 -4.089 5.783 1.00 77.44 267 HIS A C 1
ATOM 2163 O O . HIS A 1 267 ? -7.629 -4.068 6.695 1.00 77.44 267 HIS A O 1
ATOM 2169 N N . ASP A 1 268 ? -9.151 -5.184 5.470 1.00 86.88 268 ASP A N 1
ATOM 2170 C CA . ASP A 1 268 ? -8.881 -6.465 6.118 1.00 86.88 268 ASP A CA 1
ATOM 2171 C C . ASP A 1 268 ? -7.481 -6.958 5.762 1.00 86.88 268 ASP A C 1
ATOM 2173 O O . ASP A 1 268 ? -7.160 -7.148 4.585 1.00 86.88 268 ASP A O 1
ATOM 2177 N N . ILE A 1 269 ? -6.667 -7.247 6.772 1.00 87.31 269 ILE A N 1
ATOM 2178 C CA . ILE A 1 269 ? -5.329 -7.798 6.561 1.00 87.31 269 ILE A CA 1
ATOM 2179 C C . ILE A 1 269 ? -5.407 -9.314 6.698 1.00 87.31 269 ILE A C 1
ATOM 2181 O O . ILE A 1 269 ? -5.710 -9.841 7.767 1.00 87.31 269 ILE A O 1
ATOM 2185 N N . LYS A 1 270 ? -5.114 -10.041 5.619 1.00 86.75 270 LYS A N 1
ATOM 2186 C CA . LYS A 1 270 ? -5.056 -11.506 5.642 1.00 86.75 270 LYS A CA 1
ATOM 2187 C C . LYS A 1 270 ? -3.793 -11.979 6.364 1.00 86.75 270 LYS A C 1
ATOM 2189 O O . LYS A 1 270 ? -2.681 -11.613 5.985 1.00 86.75 270 LYS A O 1
ATOM 2194 N N . LYS A 1 271 ? -3.960 -12.852 7.355 1.00 87.81 271 LYS A N 1
ATOM 2195 C CA . LYS A 1 271 ? -2.884 -13.471 8.136 1.00 87.81 271 LYS A CA 1
ATOM 2196 C C . LYS A 1 271 ? -3.113 -14.975 8.222 1.00 87.81 271 LYS A C 1
ATOM 2198 O O . LYS A 1 271 ? -3.875 -15.475 9.042 1.00 87.81 271 LYS A O 1
ATOM 2203 N N . GLY A 1 272 ? -2.469 -15.726 7.328 1.00 86.56 272 GLY A N 1
ATOM 2204 C CA . GLY A 1 272 ? -2.662 -17.175 7.248 1.00 86.56 272 GLY A CA 1
ATOM 2205 C C . GLY A 1 272 ? -4.130 -17.543 6.998 1.00 86.56 272 GLY A C 1
ATOM 2206 O O . GLY A 1 272 ? -4.652 -17.306 5.910 1.00 86.56 272 GLY A O 1
ATOM 2207 N N . ASN A 1 273 ? -4.779 -18.142 7.999 1.00 90.88 273 ASN A N 1
ATOM 2208 C CA . ASN A 1 273 ? -6.172 -18.598 7.963 1.00 90.88 273 ASN A CA 1
ATOM 2209 C C . ASN A 1 273 ? -7.175 -17.642 8.639 1.00 90.88 273 ASN A C 1
ATOM 2211 O O . ASN A 1 273 ? -8.334 -18.018 8.806 1.00 90.88 273 ASN A O 1
ATOM 2215 N N . HIS A 1 274 ? -6.755 -16.440 9.025 1.00 93.94 274 HIS A N 1
ATOM 2216 C CA . HIS A 1 274 ? -7.624 -15.424 9.613 1.00 93.94 274 HIS A CA 1
ATOM 2217 C C . HIS A 1 274 ? -7.401 -14.055 8.959 1.00 93.94 274 HIS A C 1
ATOM 2219 O O . HIS A 1 274 ? -6.482 -13.859 8.160 1.00 93.94 274 HIS A O 1
ATOM 2225 N N . TYR A 1 275 ? -8.274 -13.113 9.292 1.00 93.00 275 TYR A N 1
ATOM 2226 C CA . TYR A 1 275 ? -8.197 -11.713 8.911 1.00 93.00 275 TYR A CA 1
ATOM 2227 C C . TYR A 1 275 ? -8.135 -10.837 10.153 1.00 93.00 275 TYR A C 1
ATOM 2229 O O . TYR A 1 275 ? -8.769 -11.122 11.169 1.00 93.00 275 TYR A O 1
ATOM 2237 N N . ILE A 1 276 ? -7.375 -9.759 10.038 1.00 93.75 276 ILE A N 1
ATOM 2238 C CA . ILE A 1 276 ? -7.332 -8.667 10.996 1.00 93.75 276 ILE A CA 1
ATOM 2239 C C . ILE A 1 276 ? -8.252 -7.577 10.463 1.00 93.75 276 ILE A C 1
ATOM 2241 O O . ILE A 1 276 ? -8.033 -7.085 9.354 1.00 93.75 276 ILE A O 1
ATOM 2245 N N . ILE A 1 277 ? -9.280 -7.231 11.233 1.00 93.12 277 ILE A N 1
ATOM 2246 C CA . ILE A 1 277 ? -10.256 -6.197 10.876 1.00 93.12 277 ILE A CA 1
ATOM 2247 C C . ILE A 1 277 ? -10.097 -5.038 11.850 1.00 93.12 277 ILE A C 1
ATOM 2249 O O . ILE A 1 277 ? -10.362 -5.211 13.038 1.00 93.12 277 ILE A O 1
ATOM 2253 N N . THR A 1 278 ? -9.672 -3.872 11.368 1.00 92.31 278 THR A N 1
ATOM 2254 C CA . THR A 1 278 ? -9.595 -2.663 12.197 1.00 92.31 278 THR A CA 1
ATOM 2255 C C . THR A 1 278 ? -10.998 -2.133 12.492 1.00 92.31 278 THR A C 1
ATOM 2257 O O . THR A 1 278 ? -11.844 -2.052 11.601 1.00 92.31 278 THR A O 1
ATOM 2260 N N . VAL A 1 279 ? -11.232 -1.753 13.744 1.00 93.38 279 VAL A N 1
ATOM 2261 C CA . VAL A 1 279 ? -12.467 -1.131 14.233 1.00 93.38 279 VAL A CA 1
ATOM 2262 C C . VAL A 1 279 ? -12.138 0.210 14.882 1.00 93.38 279 VAL A C 1
ATOM 2264 O O . VAL A 1 279 ? -10.992 0.470 15.253 1.00 93.38 279 VAL A O 1
ATOM 2267 N N . THR A 1 280 ? -13.128 1.089 14.984 1.00 92.00 280 THR A N 1
ATOM 2268 C CA . THR A 1 280 ? -12.928 2.425 15.558 1.00 92.00 280 THR A CA 1
ATOM 2269 C C . THR A 1 280 ? -12.979 2.392 17.089 1.00 92.00 280 THR A C 1
ATOM 2271 O O . THR A 1 280 ? -13.545 1.483 17.697 1.00 92.00 280 THR A O 1
ATOM 2274 N N . GLU A 1 281 ? -12.451 3.438 17.723 1.00 90.56 281 GLU A N 1
ATOM 2275 C CA . GLU A 1 281 ? -12.632 3.678 19.162 1.00 90.56 281 GLU A CA 1
ATOM 2276 C C . GLU A 1 281 ? -14.120 3.863 19.530 1.00 90.56 281 GLU A C 1
ATOM 2278 O O . GLU A 1 281 ? -14.581 3.408 20.569 1.00 90.56 281 GLU A O 1
ATOM 2283 N N . GLN A 1 282 ? -14.925 4.459 18.648 1.00 91.12 282 GLN A N 1
ATOM 2284 C CA . GLN A 1 282 ? -16.364 4.628 18.891 1.00 91.12 282 GLN A CA 1
ATOM 2285 C C . GLN A 1 282 ? -17.098 3.282 18.942 1.00 91.12 282 GLN A C 1
ATOM 2287 O O . GLN A 1 282 ? -18.042 3.121 19.717 1.00 91.12 282 GLN A O 1
ATOM 2292 N N . ALA A 1 283 ? -16.647 2.301 18.153 1.00 93.56 283 ALA A N 1
ATOM 2293 C CA . ALA A 1 283 ? -17.221 0.962 18.126 1.00 93.56 283 ALA A CA 1
ATOM 2294 C C . ALA A 1 283 ? -17.161 0.297 19.506 1.00 93.56 283 ALA A C 1
ATOM 2296 O O . ALA A 1 283 ? -18.142 -0.290 19.957 1.00 93.56 283 ALA A O 1
ATOM 2297 N N . ILE A 1 284 ? -16.030 0.416 20.211 1.00 92.56 284 ILE A N 1
ATOM 2298 C CA . ILE A 1 284 ? -15.825 -0.271 21.495 1.00 92.56 284 ILE A CA 1
ATOM 2299 C C . ILE A 1 284 ? -16.679 0.305 22.635 1.00 92.56 284 ILE A C 1
ATOM 2301 O O . ILE A 1 284 ? -16.873 -0.360 23.654 1.00 92.56 284 ILE A O 1
ATOM 2305 N N . GLU A 1 285 ? -17.234 1.504 22.457 1.00 93.44 285 GLU A N 1
ATOM 2306 C CA . GLU A 1 285 ? -18.198 2.112 23.378 1.00 93.44 285 GLU A CA 1
ATOM 2307 C C . GLU A 1 285 ? -19.660 1.748 23.042 1.00 93.44 285 GLU A C 1
ATOM 2309 O O . GLU A 1 285 ? -20.565 1.942 23.865 1.00 93.44 285 GLU A O 1
ATOM 2314 N N . ASP A 1 286 ? -19.914 1.195 21.852 1.00 96.38 286 ASP A N 1
ATOM 2315 C CA . ASP A 1 286 ? -21.249 0.856 21.370 1.00 96.38 286 ASP A CA 1
ATOM 2316 C C . ASP A 1 286 ? -21.724 -0.507 21.905 1.00 96.38 286 ASP A C 1
ATOM 2318 O O . ASP A 1 286 ? -21.156 -1.570 21.656 1.00 96.38 286 ASP A O 1
ATOM 2322 N N . LYS A 1 287 ? -22.860 -0.506 22.607 1.00 96.69 287 LYS A N 1
ATOM 2323 C CA . LYS A 1 287 ? -23.470 -1.722 23.167 1.00 96.69 287 LYS A CA 1
ATOM 2324 C C . LYS A 1 287 ? -23.886 -2.746 22.112 1.00 96.69 287 LYS A C 1
ATOM 2326 O O . LYS A 1 287 ? -23.846 -3.941 22.395 1.00 96.69 287 LYS A O 1
ATOM 2331 N N . ASN A 1 288 ? -24.332 -2.301 20.941 1.00 96.81 288 ASN A N 1
ATOM 2332 C CA . ASN A 1 288 ? -24.722 -3.180 19.844 1.00 96.81 288 ASN A CA 1
ATOM 2333 C C . ASN A 1 288 ? -23.490 -3.843 19.221 1.00 96.81 288 ASN A C 1
ATOM 2335 O O . ASN A 1 288 ? -23.538 -5.041 18.940 1.00 96.81 288 ASN A O 1
ATOM 2339 N N . PHE A 1 289 ? -22.385 -3.103 19.082 1.00 97.38 289 PHE A N 1
ATOM 2340 C CA . PHE A 1 289 ? -21.099 -3.664 18.669 1.00 97.38 289 PHE A CA 1
ATOM 2341 C C . PHE A 1 289 ? -20.620 -4.717 19.674 1.00 97.38 289 PHE A C 1
ATOM 2343 O O . PHE A 1 289 ? -20.332 -5.850 19.294 1.00 97.38 289 PHE A O 1
ATOM 2350 N N . LEU A 1 290 ? -20.638 -4.402 20.974 1.00 97.12 290 LEU A N 1
ATOM 2351 C CA . LEU A 1 290 ? -20.252 -5.349 22.027 1.00 97.12 290 LEU A CA 1
ATOM 2352 C C . LEU A 1 290 ? -21.131 -6.614 22.037 1.00 97.12 290 LEU A C 1
ATOM 2354 O O . LEU A 1 290 ? -20.616 -7.723 22.175 1.00 97.12 290 LEU A O 1
ATOM 2358 N N . ALA A 1 291 ? -22.445 -6.476 21.833 1.00 96.62 291 ALA A N 1
ATOM 2359 C CA . ALA A 1 291 ? -23.352 -7.619 21.716 1.00 96.62 291 ALA A CA 1
ATOM 2360 C C . ALA A 1 291 ? -23.070 -8.467 20.460 1.00 96.62 291 ALA A C 1
ATOM 2362 O O . ALA A 1 291 ? -23.217 -9.691 20.488 1.00 96.62 291 ALA A O 1
ATOM 2363 N N . MET A 1 292 ? -22.658 -7.834 19.357 1.00 96.12 292 MET A N 1
ATOM 2364 C CA . MET A 1 292 ? -22.229 -8.523 18.140 1.00 96.12 292 MET A CA 1
ATOM 2365 C C . MET A 1 292 ? -20.945 -9.322 18.381 1.00 96.12 292 MET A C 1
ATOM 2367 O O . MET A 1 292 ? -20.878 -10.479 17.960 1.00 96.12 292 MET A O 1
ATOM 2371 N N . LEU A 1 293 ? -19.970 -8.755 19.100 1.00 97.31 293 LEU A N 1
ATOM 2372 C CA . LEU A 1 293 ? -18.749 -9.468 19.478 1.00 97.31 293 LEU A CA 1
ATOM 2373 C C . LEU A 1 293 ? -19.065 -10.714 20.314 1.00 97.31 293 LEU A C 1
ATOM 2375 O O . LEU A 1 293 ? -18.623 -11.806 19.965 1.00 97.31 293 LEU A O 1
ATOM 2379 N N . GLU A 1 294 ? -19.896 -10.575 21.353 1.00 96.56 294 GLU A N 1
ATOM 2380 C CA . GLU A 1 294 ? -20.308 -11.694 22.214 1.00 96.56 294 GLU A CA 1
ATOM 2381 C C . GLU A 1 294 ? -21.035 -12.791 21.419 1.00 96.56 294 GLU A C 1
ATOM 2383 O O . GLU A 1 294 ? -20.730 -13.975 21.558 1.00 96.56 294 GLU A O 1
ATOM 2388 N N . LYS A 1 295 ? -21.955 -12.408 20.522 1.00 95.56 295 LYS A N 1
ATOM 2389 C CA . LYS A 1 295 ? -22.682 -13.341 19.644 1.00 95.56 295 LYS A CA 1
ATOM 2390 C C . LYS A 1 295 ? -21.746 -14.154 18.740 1.00 95.56 295 LYS A C 1
ATOM 2392 O O . LYS A 1 295 ? -22.070 -15.298 18.421 1.00 95.56 295 LYS A O 1
ATOM 2397 N N . ASN A 1 296 ? -20.635 -13.564 18.300 1.00 94.56 296 ASN A N 1
ATOM 2398 C CA . ASN A 1 296 ? -19.696 -14.175 17.357 1.00 94.56 296 ASN A CA 1
ATOM 2399 C C . ASN A 1 296 ? -18.439 -14.768 18.022 1.00 94.56 296 ASN A C 1
ATOM 2401 O O . ASN A 1 296 ? -17.575 -15.265 17.301 1.00 94.56 296 ASN A O 1
ATOM 2405 N N . ASP A 1 297 ? -18.352 -14.749 19.359 1.00 95.56 297 ASP A N 1
ATOM 2406 C CA . ASP A 1 297 ? -17.166 -15.159 20.132 1.00 95.56 297 ASP A CA 1
ATOM 2407 C C . ASP A 1 297 ? -15.889 -14.414 19.692 1.00 95.56 297 ASP A C 1
ATOM 2409 O O . ASP A 1 297 ? -14.814 -14.988 19.521 1.00 95.56 297 ASP A O 1
ATOM 2413 N N . LEU A 1 298 ? -16.030 -13.107 19.449 1.00 97.62 298 LEU A N 1
ATOM 2414 C CA . LEU A 1 298 ? -14.942 -12.215 19.059 1.00 97.62 298 LEU A CA 1
ATOM 2415 C C . LEU A 1 298 ? -14.517 -11.339 20.235 1.00 97.62 298 LEU A C 1
ATOM 2417 O O . LEU A 1 298 ? -15.318 -10.977 21.095 1.00 97.62 298 LEU A O 1
ATOM 2421 N N . GLN A 1 299 ? -13.244 -10.955 20.246 1.00 96.31 299 GLN A N 1
ATOM 2422 C CA . GLN A 1 299 ? -12.689 -10.024 21.223 1.00 96.31 299 GLN A CA 1
ATOM 2423 C C . GLN A 1 299 ? -11.949 -8.912 20.494 1.00 96.31 299 GLN A C 1
ATOM 2425 O O . GLN A 1 299 ? -11.203 -9.174 19.548 1.00 96.31 299 GLN A O 1
ATOM 2430 N N . VAL A 1 300 ? -12.155 -7.681 20.957 1.00 96.56 300 VAL A N 1
ATOM 2431 C CA . VAL A 1 300 ? -11.373 -6.536 20.504 1.00 96.56 300 VAL A CA 1
ATOM 2432 C C . VAL A 1 300 ? -10.010 -6.535 21.181 1.00 96.56 300 VAL A C 1
ATOM 2434 O O . VAL A 1 300 ? -9.894 -6.839 22.369 1.00 96.56 300 VAL A O 1
ATOM 2437 N N . LYS A 1 301 ? -8.983 -6.219 20.401 1.00 96.19 301 LYS A N 1
ATOM 2438 C CA . LYS A 1 301 ? -7.605 -6.064 20.852 1.00 96.19 301 LYS A CA 1
ATOM 2439 C C . LYS A 1 301 ? -7.095 -4.683 20.480 1.00 96.19 301 LYS A C 1
ATOM 2441 O O . LYS A 1 301 ? -7.495 -4.139 19.450 1.00 96.19 301 LYS A O 1
ATOM 2446 N N . ASN A 1 302 ? -6.169 -4.167 21.276 1.00 92.88 302 ASN A N 1
ATOM 2447 C CA . ASN A 1 302 ? -5.455 -2.937 20.956 1.00 92.88 302 ASN A CA 1
ATOM 2448 C C . ASN A 1 302 ? -4.228 -3.304 20.129 1.00 92.88 302 ASN A C 1
ATOM 2450 O O . ASN A 1 302 ? -3.551 -4.284 20.421 1.00 92.88 302 ASN A O 1
ATOM 2454 N N . SER A 1 303 ? -3.939 -2.566 19.069 1.00 92.06 303 SER A N 1
ATOM 2455 C CA . SER A 1 303 ? -2.653 -2.711 18.387 1.00 92.06 303 SER A CA 1
ATOM 2456 C C . SER A 1 303 ? -1.611 -1.811 19.037 1.00 92.06 303 SER A C 1
ATOM 2458 O O . SER A 1 303 ? -1.933 -0.822 19.695 1.00 92.06 303 SER A O 1
ATOM 2460 N N . VAL A 1 304 ? -0.347 -2.148 18.821 1.00 91.56 304 VAL A N 1
ATOM 2461 C CA . VAL A 1 304 ? 0.770 -1.278 19.167 1.00 91.56 304 VAL A CA 1
ATOM 2462 C C . VAL A 1 304 ? 1.246 -0.596 17.898 1.00 91.56 304 VAL A C 1
ATOM 2464 O O . VAL A 1 304 ? 1.764 -1.255 16.993 1.00 91.56 304 VAL A O 1
ATOM 2467 N N . LEU A 1 305 ? 1.160 0.730 17.854 1.00 90.12 305 LEU A N 1
ATOM 2468 C CA . LEU A 1 305 ? 1.691 1.500 16.740 1.00 90.12 305 LEU A CA 1
ATOM 2469 C C . LEU A 1 305 ? 3.077 2.060 17.060 1.00 90.12 305 LEU A C 1
ATOM 2471 O O . LEU A 1 305 ? 3.275 2.776 18.041 1.00 90.12 305 LEU A O 1
ATOM 2475 N N . CYS A 1 306 ? 4.047 1.745 16.209 1.00 89.19 306 CYS A N 1
ATOM 2476 C CA . CYS A 1 306 ? 5.423 2.200 16.350 1.00 89.19 306 CYS A CA 1
ATOM 2477 C C . CYS A 1 306 ? 5.821 3.072 15.163 1.00 89.19 306 CYS A C 1
ATOM 2479 O O . CYS A 1 306 ? 5.745 2.633 14.015 1.00 89.19 306 CYS A O 1
ATOM 2481 N N . CYS A 1 307 ? 6.314 4.279 15.442 1.00 89.06 307 CYS A N 1
ATOM 2482 C CA . CYS A 1 307 ? 6.962 5.127 14.447 1.00 89.06 307 CYS A CA 1
ATOM 2483 C C . CYS A 1 307 ? 8.484 5.006 14.595 1.00 89.06 307 CYS A C 1
ATOM 2485 O O . CYS A 1 307 ? 9.069 5.409 15.603 1.00 89.06 307 CYS A O 1
ATOM 2487 N N . ILE A 1 308 ? 9.140 4.424 13.595 1.00 87.38 308 ILE A N 1
ATOM 2488 C CA . ILE A 1 308 ? 10.583 4.200 13.582 1.00 87.38 308 ILE A CA 1
ATOM 2489 C C . ILE A 1 308 ? 11.226 5.276 12.724 1.00 87.38 308 ILE A C 1
ATOM 2491 O O . ILE A 1 308 ? 11.032 5.293 11.513 1.00 87.38 308 ILE A O 1
ATOM 2495 N N . THR A 1 309 ? 12.038 6.140 13.329 1.00 86.56 309 THR A N 1
ATOM 2496 C CA . THR A 1 309 ? 12.823 7.139 12.592 1.00 86.56 309 THR A CA 1
ATOM 2497 C C . THR A 1 309 ? 14.148 6.538 12.130 1.00 86.56 309 THR A C 1
ATOM 2499 O O . THR A 1 309 ? 14.960 6.067 12.936 1.00 86.56 309 THR A O 1
ATOM 2502 N N . LEU A 1 310 ? 14.389 6.589 10.823 1.00 82.00 310 LEU A N 1
ATOM 2503 C CA . LEU A 1 310 ? 15.573 6.057 10.155 1.00 82.00 310 LEU A CA 1
ATOM 2504 C C . LEU A 1 310 ? 16.651 7.137 10.057 1.00 82.00 310 LEU A C 1
ATOM 2506 O O . LEU A 1 310 ? 16.655 7.941 9.128 1.00 82.00 310 LEU A O 1
ATOM 2510 N N . GLY A 1 311 ? 17.581 7.154 11.014 1.00 74.00 311 GLY A N 1
ATOM 2511 C CA . GLY A 1 311 ? 18.684 8.117 11.053 1.00 74.00 311 GLY A CA 1
ATOM 2512 C C . GLY A 1 311 ? 18.272 9.603 11.078 1.00 74.00 311 GLY A C 1
ATOM 2513 O O . GLY A 1 311 ? 17.123 9.981 10.885 1.00 74.00 311 GLY A O 1
ATOM 2514 N N . ASN A 1 312 ? 19.246 10.488 11.306 1.00 69.19 312 ASN A N 1
ATOM 2515 C CA . ASN A 1 312 ? 19.011 11.943 11.275 1.00 69.19 312 ASN A CA 1
ATOM 2516 C C . ASN A 1 312 ? 19.351 12.584 9.921 1.00 69.19 312 ASN A C 1
ATOM 2518 O O . ASN A 1 312 ? 18.895 13.683 9.616 1.00 69.19 312 ASN A O 1
ATOM 2522 N N . GLU A 1 313 ? 20.170 11.918 9.109 1.00 67.62 313 GLU A N 1
ATOM 2523 C CA . GLU A 1 313 ? 20.676 12.443 7.841 1.00 67.62 313 GLU A CA 1
ATOM 2524 C C . GLU A 1 313 ? 20.128 11.634 6.670 1.00 67.62 313 GLU A C 1
ATOM 2526 O O . GLU A 1 313 ? 19.980 10.418 6.774 1.00 67.62 313 GLU A O 1
ATOM 2531 N N . SER A 1 314 ? 19.921 12.288 5.524 1.00 65.62 314 SER A N 1
ATOM 2532 C CA . SER A 1 314 ? 19.365 11.655 4.320 1.00 65.62 314 SER A CA 1
ATOM 2533 C C . SER A 1 314 ? 20.162 10.453 3.815 1.00 65.62 314 SER A C 1
ATOM 2535 O O . SER A 1 314 ? 19.621 9.644 3.071 1.00 65.62 314 SER A O 1
ATOM 2537 N N . LYS A 1 315 ? 21.438 10.323 4.193 1.00 70.56 315 LYS A N 1
ATOM 2538 C CA . LYS A 1 315 ? 22.285 9.163 3.876 1.00 70.56 315 LYS A CA 1
ATOM 2539 C C . LYS A 1 315 ? 21.901 7.889 4.645 1.00 70.56 315 LYS A C 1
ATOM 2541 O O . LYS A 1 315 ? 22.294 6.810 4.235 1.00 70.56 315 LYS A O 1
ATOM 2546 N N . ASN A 1 316 ? 21.175 8.030 5.756 1.00 70.69 316 ASN A N 1
ATOM 2547 C CA . ASN A 1 316 ? 20.695 6.923 6.589 1.00 70.69 316 ASN A CA 1
ATOM 2548 C C . ASN A 1 316 ? 19.231 6.565 6.288 1.00 70.69 316 ASN A C 1
ATOM 2550 O O . ASN A 1 316 ? 18.693 5.629 6.874 1.00 70.69 316 ASN A O 1
ATOM 2554 N N . TRP A 1 317 ? 18.579 7.352 5.432 1.00 83.31 317 TRP A N 1
ATOM 2555 C CA . TRP A 1 317 ? 17.234 7.081 4.947 1.00 83.31 317 TRP A CA 1
ATOM 2556 C C . TRP A 1 317 ? 17.300 5.935 3.946 1.00 83.31 317 TRP A C 1
ATOM 2558 O O . TRP A 1 317 ? 18.298 5.791 3.237 1.00 83.31 317 TRP A O 1
ATOM 2568 N N . ILE A 1 318 ? 16.236 5.146 3.874 1.00 85.81 318 ILE A N 1
ATOM 2569 C CA . ILE A 1 318 ? 16.143 4.049 2.910 1.00 85.81 318 ILE A CA 1
ATOM 2570 C C . ILE A 1 318 ? 15.348 4.495 1.689 1.00 85.81 318 ILE A C 1
ATOM 2572 O O . ILE A 1 318 ? 14.600 5.473 1.753 1.00 85.81 318 ILE A O 1
ATOM 2576 N N . TRP A 1 319 ? 15.513 3.786 0.581 1.00 87.94 319 TRP A N 1
ATOM 2577 C CA . TRP A 1 319 ? 14.670 3.967 -0.595 1.00 87.94 319 TRP A CA 1
ATOM 2578 C C . TRP A 1 319 ? 13.287 3.350 -0.371 1.00 87.94 319 TRP A C 1
ATOM 2580 O O . TRP A 1 319 ? 13.141 2.402 0.401 1.00 87.94 319 TRP A O 1
ATOM 2590 N N . GLU A 1 320 ? 12.267 3.857 -1.053 1.00 88.44 320 GLU A N 1
ATOM 2591 C CA . GLU A 1 320 ? 10.916 3.287 -1.014 1.00 88.44 320 GLU A CA 1
ATOM 2592 C C . GLU A 1 320 ? 10.915 1.839 -1.538 1.00 88.44 320 GLU A C 1
ATOM 2594 O O . GLU A 1 320 ? 10.172 0.983 -1.059 1.00 88.44 320 GLU A O 1
ATOM 2599 N N . SER A 1 321 ? 11.795 1.511 -2.486 1.00 87.44 321 SER A N 1
ATOM 2600 C CA . SER A 1 321 ? 12.016 0.119 -2.908 1.00 87.44 321 SER A CA 1
ATOM 2601 C C . SER A 1 321 ? 12.505 -0.784 -1.768 1.00 87.44 321 SER A C 1
ATOM 2603 O O . SER A 1 321 ? 12.045 -1.923 -1.643 1.00 87.44 321 SER A O 1
ATOM 2605 N N . ASP A 1 322 ? 13.384 -0.281 -0.899 1.00 86.94 322 ASP A N 1
ATOM 2606 C CA . ASP A 1 322 ? 13.822 -0.999 0.299 1.00 86.94 322 ASP A CA 1
ATOM 2607 C C . ASP A 1 322 ? 12.702 -1.086 1.345 1.00 86.94 322 ASP A C 1
ATOM 2609 O O . ASP A 1 322 ? 12.541 -2.140 1.958 1.00 86.94 322 ASP A O 1
ATOM 2613 N N . GLU A 1 323 ? 11.898 -0.030 1.519 1.00 87.50 323 GLU A N 1
ATOM 2614 C CA . GLU A 1 323 ? 10.696 -0.060 2.368 1.00 87.50 323 GLU A CA 1
ATOM 2615 C C . GLU A 1 323 ? 9.749 -1.176 1.944 1.00 87.50 323 GLU A C 1
ATOM 2617 O O . GLU A 1 323 ? 9.342 -1.975 2.779 1.00 87.50 323 GLU A O 1
ATOM 2622 N N . ARG A 1 324 ? 9.434 -1.272 0.649 1.00 87.25 324 ARG A N 1
ATOM 2623 C CA . ARG A 1 324 ? 8.527 -2.292 0.104 1.00 87.25 324 ARG A CA 1
ATOM 2624 C C . ARG A 1 324 ? 9.049 -3.705 0.331 1.00 87.25 324 ARG A C 1
ATOM 2626 O O . ARG A 1 324 ? 8.283 -4.594 0.699 1.00 87.25 324 ARG A O 1
ATOM 2633 N N . ARG A 1 325 ? 10.360 -3.916 0.165 1.00 87.81 325 ARG A N 1
ATOM 2634 C CA . ARG A 1 325 ? 10.998 -5.194 0.512 1.00 87.81 325 ARG A CA 1
ATOM 2635 C C . ARG A 1 325 ? 10.820 -5.503 2.002 1.00 87.81 325 ARG A C 1
ATOM 2637 O O . ARG A 1 325 ? 10.392 -6.600 2.352 1.00 87.81 325 ARG A O 1
ATOM 2644 N N . ILE A 1 326 ? 11.121 -4.535 2.869 1.00 89.44 326 ILE A N 1
ATOM 2645 C CA . ILE A 1 326 ? 10.984 -4.672 4.326 1.00 89.44 326 ILE A CA 1
ATOM 2646 C C . ILE A 1 326 ? 9.525 -4.945 4.711 1.00 89.44 326 ILE A C 1
ATOM 2648 O O . ILE A 1 326 ? 9.274 -5.837 5.514 1.00 89.44 326 ILE A O 1
ATOM 2652 N N . GLU A 1 327 ? 8.566 -4.233 4.123 1.00 88.50 327 GLU A N 1
ATOM 2653 C CA . GLU A 1 327 ? 7.127 -4.428 4.308 1.00 88.50 327 GLU A CA 1
ATOM 2654 C C . GLU A 1 327 ? 6.731 -5.878 4.002 1.00 88.50 327 GLU A C 1
ATOM 2656 O O . GLU A 1 327 ? 6.093 -6.531 4.829 1.00 88.50 327 GLU A O 1
ATOM 2661 N N . ASN A 1 328 ? 7.144 -6.410 2.850 1.00 86.19 328 ASN A N 1
ATOM 2662 C CA . ASN A 1 328 ? 6.794 -7.769 2.442 1.00 86.19 328 ASN A CA 1
ATOM 2663 C C . ASN A 1 328 ? 7.421 -8.834 3.352 1.00 86.19 328 ASN A C 1
ATOM 2665 O O . ASN A 1 328 ? 6.755 -9.804 3.712 1.00 86.19 328 ASN A O 1
ATOM 2669 N N . GLU A 1 329 ? 8.656 -8.629 3.810 1.00 89.25 329 GLU A N 1
ATOM 2670 C CA . GLU A 1 329 ? 9.281 -9.510 4.799 1.00 89.25 329 GLU A CA 1
ATOM 2671 C C . GLU A 1 329 ? 8.632 -9.408 6.190 1.00 89.25 329 GLU A C 1
ATOM 2673 O O . GLU A 1 329 ? 8.474 -10.418 6.881 1.00 89.25 329 GLU A O 1
ATOM 2678 N N . LEU A 1 330 ? 8.260 -8.202 6.624 1.00 91.38 330 LEU A N 1
ATOM 2679 C CA . LEU A 1 330 ? 7.607 -7.961 7.910 1.00 91.38 330 LEU A CA 1
ATOM 2680 C C . LEU A 1 330 ? 6.197 -8.545 7.948 1.00 91.38 330 LEU A C 1
ATOM 2682 O O . LEU A 1 330 ? 5.809 -9.093 8.975 1.00 91.38 330 LEU A O 1
ATOM 2686 N N . LYS A 1 331 ? 5.450 -8.506 6.838 1.00 87.50 331 LYS A N 1
ATOM 2687 C CA . LYS A 1 331 ? 4.114 -9.115 6.736 1.00 87.50 331 LYS A CA 1
ATOM 2688 C C . LYS A 1 331 ? 4.112 -10.619 7.020 1.00 87.50 331 LYS A C 1
ATOM 2690 O O . LYS A 1 331 ? 3.071 -11.145 7.411 1.00 87.50 331 LYS A O 1
ATOM 2695 N N . MET A 1 332 ? 5.253 -11.296 6.889 1.00 87.31 332 MET A N 1
ATOM 2696 C CA . MET A 1 332 ? 5.403 -12.714 7.236 1.00 87.31 332 MET A CA 1
ATOM 2697 C C . MET A 1 332 ? 5.597 -12.956 8.740 1.00 87.31 332 MET A C 1
ATOM 2699 O O . MET A 1 332 ? 5.478 -14.091 9.197 1.00 87.31 332 MET A O 1
ATOM 2703 N N . ASN A 1 333 ? 5.903 -11.917 9.519 1.00 92.81 333 ASN A N 1
ATOM 2704 C CA . ASN A 1 333 ? 6.011 -12.012 10.968 1.00 92.81 333 ASN A CA 1
ATOM 2705 C C . ASN A 1 333 ? 4.610 -12.058 11.605 1.00 92.81 333 ASN A C 1
ATOM 2707 O O . ASN A 1 333 ? 3.717 -11.297 11.220 1.00 92.81 333 ASN A O 1
ATOM 2711 N N . GLU A 1 334 ? 4.422 -12.948 12.583 1.00 90.94 334 GLU A N 1
ATOM 2712 C CA . GLU A 1 334 ? 3.143 -13.119 13.286 1.00 90.94 334 GLU A CA 1
ATOM 2713 C C . GLU A 1 334 ? 2.766 -11.898 14.135 1.00 90.94 334 GLU A C 1
ATOM 2715 O O . GLU A 1 334 ? 1.594 -11.561 14.226 1.00 90.94 334 GLU A O 1
ATOM 2720 N N . LYS A 1 335 ? 3.757 -11.185 14.684 1.00 94.06 335 LYS A N 1
ATOM 2721 C CA . LYS A 1 335 ? 3.552 -10.007 15.534 1.00 94.06 335 LYS A CA 1
ATOM 2722 C C . LYS A 1 335 ? 3.314 -8.719 14.772 1.00 94.06 335 LYS A C 1
ATOM 2724 O O . LYS A 1 335 ? 2.826 -7.765 15.362 1.00 94.06 335 LYS A O 1
ATOM 2729 N N . VAL A 1 336 ? 3.675 -8.653 13.496 1.00 94.31 336 VAL A N 1
ATOM 2730 C CA . VAL A 1 336 ? 3.448 -7.453 12.685 1.00 94.31 336 VAL A CA 1
ATOM 2731 C C . VAL A 1 336 ? 2.073 -7.566 12.057 1.00 94.31 336 VAL A C 1
ATOM 2733 O O . VAL A 1 336 ? 1.858 -8.469 11.260 1.00 94.31 336 VAL A O 1
ATOM 2736 N N . LEU A 1 337 ? 1.159 -6.647 12.339 1.00 92.44 337 LEU A N 1
ATOM 2737 C CA . LEU A 1 337 ? -0.133 -6.596 11.660 1.00 92.44 337 LEU A CA 1
ATOM 2738 C C . LEU A 1 337 ? 0.047 -6.032 10.252 1.00 92.44 337 LEU A C 1
ATOM 2740 O O . LEU A 1 337 ? -0.244 -6.719 9.273 1.00 92.44 337 LEU A O 1
ATOM 2744 N N . THR A 1 338 ? 0.605 -4.827 10.139 1.00 89.94 338 THR A N 1
ATOM 2745 C CA . THR A 1 338 ? 0.860 -4.178 8.850 1.00 89.94 338 THR A CA 1
ATOM 2746 C C . THR A 1 338 ? 1.939 -3.101 8.955 1.00 89.94 338 THR A C 1
ATOM 2748 O O . THR A 1 338 ? 2.312 -2.672 10.046 1.00 89.94 338 THR A O 1
ATOM 2751 N N . LEU A 1 339 ? 2.440 -2.658 7.804 1.00 87.69 339 LEU A N 1
ATOM 2752 C CA . LEU A 1 339 ? 3.234 -1.444 7.677 1.00 87.69 339 LEU A CA 1
ATOM 2753 C C . LEU A 1 339 ? 2.347 -0.387 7.017 1.00 87.69 339 LEU A C 1
ATOM 2755 O O . LEU A 1 339 ? 1.792 -0.607 5.942 1.00 87.69 339 LEU A O 1
ATOM 2759 N N . LEU A 1 340 ? 2.176 0.743 7.691 1.00 81.88 340 LEU A N 1
ATOM 2760 C CA . LEU A 1 340 ? 1.397 1.874 7.215 1.00 81.88 340 LEU A CA 1
ATOM 2761 C C . LEU A 1 340 ? 2.345 2.844 6.516 1.00 81.88 340 LEU A C 1
ATOM 2763 O O . LEU A 1 340 ? 3.352 3.271 7.078 1.00 81.88 340 LEU A O 1
ATOM 2767 N N . ARG A 1 341 ? 2.026 3.229 5.283 1.00 69.56 341 ARG A N 1
ATOM 2768 C CA . ARG A 1 341 ? 2.828 4.235 4.586 1.00 69.56 341 ARG A CA 1
ATOM 2769 C C . ARG A 1 341 ? 2.551 5.604 5.188 1.00 69.56 341 ARG A C 1
ATOM 2771 O O . ARG A 1 341 ? 1.421 6.091 5.138 1.00 69.56 341 ARG A O 1
ATOM 2778 N N . CYS A 1 342 ? 3.591 6.257 5.699 1.00 57.44 342 CYS A N 1
ATOM 2779 C CA . CYS A 1 342 ? 3.552 7.682 6.015 1.00 57.44 342 CYS A CA 1
ATOM 2780 C C . CYS A 1 342 ? 3.485 8.472 4.699 1.00 57.44 342 CYS A C 1
ATOM 2782 O O . CYS A 1 342 ? 4.513 8.871 4.167 1.00 57.44 342 CYS A O 1
ATOM 2784 N N . GLY A 1 343 ? 2.272 8.622 4.157 1.00 44.25 343 GLY A N 1
ATOM 2785 C CA . GLY A 1 343 ? 1.889 9.460 3.017 1.00 44.25 343 GLY A CA 1
ATOM 2786 C C . GLY A 1 343 ? 3.007 9.887 2.059 1.00 44.25 343 GLY A C 1
ATOM 2787 O O . GLY A 1 343 ? 3.626 10.932 2.233 1.00 44.25 343 GLY A O 1
ATOM 2788 N N . SER A 1 344 ? 3.186 9.118 0.990 1.00 31.78 344 SER A N 1
ATOM 2789 C CA . SER A 1 344 ? 3.633 9.618 -0.315 1.00 31.78 344 SER A CA 1
ATOM 2790 C C . SER A 1 344 ? 2.656 9.058 -1.350 1.00 31.78 344 SER A C 1
ATOM 2792 O O . SER A 1 344 ? 2.946 8.053 -1.989 1.00 31.78 344 SER A O 1
ATOM 2794 N N . THR A 1 345 ? 1.442 9.611 -1.401 1.00 28.14 345 THR A N 1
ATOM 2795 C CA . THR A 1 345 ? 0.503 9.388 -2.517 1.00 28.14 345 THR A CA 1
ATOM 2796 C C . THR A 1 345 ? 0.745 10.421 -3.593 1.00 28.14 345 THR A C 1
ATOM 2798 O O . THR A 1 345 ? 0.764 11.618 -3.213 1.00 28.14 345 THR A O 1
#

Radius of gyration: 23.46 Å; chains: 1; bounding box: 66×50×53 Å